Protein AF-A0A7R9SYA1-F1 (afdb_monomer_lite)

Sequence (200 aa):
DTIQTISTVLSQTEILQKDVFLVERLAAVQASANANDSESLAHMRAICVVRPTETNVRLLKKFYLARPQKYRSYSLVFSNAVRDAQLQDLADADQYSQVDLVLEAFMDYVAVDRDHFRVALAQDQAASLTNPLADVTLVTHAVDRCVEGVASLMLSLKKRPVIRYTRTSATASKVANGLHTLMYDEERQLFDFPSSRSAT

Foldseek 3Di:
DVVLQCVLPDDPVRCVVVVNDDDDDLVVLLVCLVPPPLPQQQVAEEEAEEAQDPVVLVSLLSNLQSNPRSYVAYAYEHLFDHDPVSVVSNVVSNPPPRYPYYYYQLRQWHDNDPPDIGHDDDPLLVVQQVDPPHDPVSVVVSLVSLLRNVLSVCLVVLHDDDFDFDPVRPSRVSSSVSNCCVCVPNPVVSNPRDPDPPPD

pLDDT: mean 89.32, std 11.48, range [35.03, 97.44]

Organism: NCBI:txid41880

Radius of gyration: 19.15 Å; chains: 1; bounding box: 46×34×59 Å

Structure (mmCIF, N/CA/C/O backbone):
data_AF-A0A7R9SYA1-F1
#
_entry.id   AF-A0A7R9SYA1-F1
#
loop_
_atom_site.group_PDB
_atom_site.id
_atom_site.type_symbol
_atom_site.label_atom_id
_atom_site.label_alt_id
_atom_site.label_comp_id
_atom_site.label_asym_id
_atom_site.label_entity_id
_atom_site.label_seq_id
_atom_site.pdbx_PDB_ins_code
_atom_site.Cartn_x
_atom_site.Cartn_y
_atom_site.Cartn_z
_atom_site.occupancy
_atom_site.B_iso_or_equiv
_atom_site.auth_seq_id
_atom_site.auth_comp_id
_atom_site.auth_asym_id
_atom_site.auth_atom_id
_atom_site.pdbx_PDB_model_num
ATOM 1 N N . ASP A 1 1 ? 3.665 7.450 4.254 1.00 81.88 1 ASP A N 1
ATOM 2 C CA . ASP A 1 1 ? 3.291 7.188 2.848 1.00 81.88 1 ASP A CA 1
ATOM 3 C C . ASP A 1 1 ? 1.804 7.405 2.587 1.00 81.88 1 ASP A C 1
ATOM 5 O O . ASP A 1 1 ? 1.463 8.344 1.880 1.00 81.88 1 ASP A O 1
ATOM 9 N N . THR A 1 2 ? 0.910 6.625 3.204 1.00 92.38 2 THR A N 1
ATOM 10 C CA . THR A 1 2 ? -0.546 6.682 2.943 1.00 92.38 2 THR A CA 1
ATOM 11 C C . THR A 1 2 ? -1.196 8.032 3.246 1.00 92.38 2 THR A C 1
ATOM 13 O O . THR A 1 2 ? -2.059 8.467 2.493 1.00 92.38 2 THR A O 1
ATOM 16 N N . ILE A 1 3 ? -0.727 8.756 4.269 1.00 93.00 3 ILE A N 1
ATOM 17 C CA . ILE A 1 3 ? -1.205 10.118 4.578 1.00 93.00 3 ILE A CA 1
ATOM 18 C C . ILE A 1 3 ? -1.085 11.031 3.363 1.00 93.00 3 ILE A C 1
ATOM 20 O O . ILE A 1 3 ? -2.023 11.742 3.039 1.00 93.00 3 ILE A O 1
ATOM 24 N N . GLN A 1 4 ? 0.050 10.983 2.664 1.00 91.75 4 GLN A N 1
ATOM 25 C CA . GLN A 1 4 ? 0.271 11.855 1.518 1.00 91.75 4 GLN A CA 1
ATOM 26 C C . GLN A 1 4 ? -0.670 11.519 0.358 1.00 91.75 4 GLN A C 1
ATOM 28 O O . GLN A 1 4 ? -1.070 12.420 -0.362 1.00 91.75 4 GLN A O 1
ATOM 33 N N . THR A 1 5 ? -1.028 10.244 0.203 1.00 93.12 5 THR A N 1
ATOM 34 C CA . THR A 1 5 ? -1.989 9.787 -0.811 1.00 93.12 5 THR A CA 1
ATOM 35 C C . THR A 1 5 ? -3.401 10.272 -0.492 1.00 93.12 5 THR A C 1
ATOM 37 O O . THR A 1 5 ? -4.089 10.803 -1.357 1.00 93.12 5 THR A O 1
ATOM 40 N N . ILE A 1 6 ? -3.828 10.131 0.765 1.00 93.31 6 ILE A N 1
ATOM 41 C CA . ILE A 1 6 ? -5.158 10.567 1.201 1.00 93.31 6 ILE A CA 1
ATOM 42 C C . ILE A 1 6 ? -5.269 12.093 1.117 1.00 93.31 6 ILE A C 1
ATOM 44 O O . ILE A 1 6 ? -6.244 12.601 0.577 1.00 93.31 6 ILE A O 1
ATOM 48 N N . SER A 1 7 ? -4.257 12.828 1.589 1.00 92.75 7 SER A N 1
ATOM 49 C CA . SER A 1 7 ? -4.278 14.296 1.628 1.00 92.75 7 SER A CA 1
ATOM 50 C C . SER A 1 7 ? -4.313 14.965 0.253 1.00 92.75 7 SER A C 1
ATOM 52 O O . SER A 1 7 ? -4.674 16.134 0.179 1.00 92.75 7 SER A O 1
ATOM 54 N N . THR A 1 8 ? -3.930 14.275 -0.825 1.00 93.06 8 THR A N 1
ATOM 55 C CA . THR A 1 8 ? -4.062 14.817 -2.188 1.00 93.06 8 THR A CA 1
ATOM 56 C C . THR A 1 8 ? -5.440 14.602 -2.799 1.00 93.06 8 THR A C 1
ATOM 58 O O . THR A 1 8 ? -5.780 15.286 -3.755 1.00 93.06 8 THR A O 1
ATOM 61 N N . VAL A 1 9 ? -6.220 13.654 -2.277 1.00 92.31 9 VAL A N 1
ATOM 62 C CA . VAL A 1 9 ? -7.522 13.272 -2.848 1.00 92.31 9 VAL A CA 1
ATOM 63 C C . VAL A 1 9 ? -8.685 13.778 -1.999 1.00 92.31 9 VAL A C 1
ATOM 65 O O . VAL A 1 9 ? -9.741 14.074 -2.544 1.00 92.31 9 VAL A O 1
ATOM 68 N N . LEU A 1 10 ? -8.501 13.882 -0.680 1.00 92.75 10 LEU A N 1
ATOM 69 C CA . LEU A 1 10 ? -9.542 14.275 0.265 1.00 92.75 10 LEU A CA 1
ATOM 70 C C . LEU A 1 10 ? -9.093 15.441 1.142 1.00 92.75 10 LEU A C 1
ATOM 72 O O . LEU A 1 10 ? -8.004 15.437 1.725 1.00 92.75 10 LEU A O 1
ATOM 76 N N . SER A 1 11 ? -9.986 16.413 1.292 1.00 94.31 11 SER A N 1
ATOM 77 C CA . SER A 1 11 ? -9.854 17.504 2.251 1.00 94.31 11 SER A CA 1
ATOM 78 C C . SER A 1 11 ? -10.254 17.069 3.665 1.00 94.31 11 SER A C 1
ATOM 80 O O . SER A 1 11 ? -11.028 16.132 3.868 1.00 94.31 11 SER A O 1
ATOM 82 N N . GLN A 1 12 ? -9.774 17.797 4.678 1.00 91.94 12 GLN A N 1
ATOM 83 C CA . GLN A 1 12 ? -10.194 17.560 6.066 1.00 91.94 12 GLN A CA 1
ATOM 84 C C . GLN A 1 12 ? -11.702 17.762 6.261 1.00 91.94 12 GLN A C 1
ATOM 86 O O . GLN A 1 12 ? -12.313 17.052 7.054 1.00 91.94 12 GLN A O 1
ATOM 91 N N . THR A 1 13 ? -12.316 18.688 5.521 1.00 94.62 13 THR A N 1
ATOM 92 C CA . THR A 1 13 ? -13.762 18.928 5.578 1.00 94.62 13 THR A CA 1
ATOM 93 C C . THR A 1 13 ? -14.551 17.729 5.057 1.00 94.62 13 THR A C 1
ATOM 95 O O . THR A 1 13 ? -15.513 17.322 5.702 1.00 94.62 13 THR A O 1
ATOM 98 N N . GLU A 1 14 ? -14.134 17.122 3.942 1.00 94.81 14 GLU A N 1
ATOM 99 C CA . GLU A 1 14 ? -14.776 15.912 3.405 1.00 94.81 14 GLU A CA 1
ATOM 100 C C . GLU A 1 14 ? -14.612 14.715 4.343 1.00 94.81 14 GLU A C 1
ATOM 102 O O . GLU A 1 14 ? -15.550 13.948 4.537 1.00 94.81 14 GLU A O 1
ATOM 107 N N . ILE A 1 15 ? -13.438 14.576 4.963 1.00 94.25 15 ILE A N 1
ATOM 108 C CA . ILE A 1 15 ? -13.167 13.537 5.965 1.00 94.25 15 ILE A CA 1
ATOM 109 C C . ILE A 1 15 ? -14.087 13.718 7.184 1.00 94.25 15 ILE A C 1
ATOM 111 O O . ILE A 1 15 ? -14.713 12.758 7.635 1.00 94.25 15 ILE A O 1
ATOM 115 N N . LEU A 1 16 ? -14.251 14.952 7.669 1.00 94.56 16 LEU A N 1
ATOM 116 C CA . LEU A 1 16 ? -15.130 15.258 8.798 1.00 94.56 16 LEU A CA 1
ATOM 117 C C . LEU A 1 16 ? -16.615 15.027 8.469 1.00 94.56 16 LEU A C 1
ATOM 119 O O . LEU A 1 16 ? -17.351 14.522 9.310 1.00 94.56 16 LEU A O 1
ATOM 123 N N . GLN A 1 17 ? -17.050 15.320 7.238 1.00 95.50 17 GLN A N 1
ATOM 124 C CA . GLN A 1 17 ? -18.405 15.003 6.753 1.00 95.50 17 GLN A CA 1
ATOM 125 C C . GLN A 1 17 ? -18.702 13.494 6.712 1.00 95.50 17 GLN A C 1
ATOM 127 O O . GLN A 1 17 ? -19.858 13.099 6.562 1.00 95.50 17 GLN A O 1
ATOM 132 N N . LYS A 1 18 ? -17.670 12.649 6.810 1.00 93.69 18 LYS A N 1
ATOM 133 C CA . LYS A 1 18 ? -17.768 11.187 6.907 1.00 93.69 18 LYS A CA 1
ATOM 134 C C . LYS A 1 18 ? -17.570 10.679 8.341 1.00 93.69 18 LYS A C 1
ATOM 136 O O . LYS A 1 18 ? -17.220 9.515 8.519 1.00 93.69 18 LYS A O 1
ATOM 141 N N . ASP A 1 19 ? -17.771 11.540 9.341 1.00 93.50 19 ASP A N 1
ATOM 142 C CA . ASP A 1 19 ? -17.652 11.230 10.773 1.00 93.50 19 ASP A CA 1
ATOM 143 C C . ASP A 1 19 ? -16.253 10.748 11.197 1.00 93.50 19 ASP A C 1
ATOM 145 O O . ASP A 1 19 ? -16.090 9.975 12.146 1.00 93.50 19 ASP A O 1
ATOM 149 N N . VAL A 1 20 ? -15.208 11.207 10.502 1.00 93.75 20 VAL A N 1
ATOM 150 C CA . VAL A 1 20 ? -13.817 10.969 10.899 1.00 93.75 20 VAL A CA 1
ATOM 151 C C . VAL A 1 20 ? -13.295 12.207 11.625 1.00 93.75 20 VAL A C 1
ATOM 153 O O . VAL A 1 20 ? -12.939 13.212 11.015 1.00 93.75 20 VAL A O 1
ATOM 156 N N . PHE A 1 21 ? -13.254 12.120 12.954 1.00 90.94 21 PHE A N 1
ATOM 157 C CA . PHE A 1 21 ? -12.911 13.245 13.833 1.00 90.94 21 PHE A CA 1
ATOM 158 C C . PHE A 1 21 ? -11.413 13.375 14.128 1.00 90.94 21 PHE A C 1
ATOM 160 O O . PHE A 1 21 ? -10.940 14.463 14.448 1.00 90.94 21 PHE A O 1
ATOM 167 N N . LEU A 1 22 ? -10.664 12.272 14.040 1.00 90.62 22 LEU A N 1
ATOM 168 C CA . LEU A 1 22 ? -9.263 12.204 14.443 1.00 90.62 22 LEU A CA 1
ATOM 169 C C . LEU A 1 22 ? -8.430 11.501 13.368 1.00 90.62 22 LEU A C 1
ATOM 171 O O . LEU A 1 22 ? -8.759 10.396 12.939 1.00 90.62 22 LEU A O 1
ATOM 175 N N . VAL A 1 23 ? -7.330 12.138 12.957 1.00 91.31 23 VAL A N 1
ATOM 176 C CA . VAL A 1 23 ? -6.363 11.587 11.999 1.00 91.31 23 VAL A CA 1
ATOM 177 C C . VAL A 1 23 ? -4.979 11.608 12.634 1.00 91.31 23 VAL A C 1
ATOM 179 O O . VAL A 1 23 ? -4.390 12.670 12.827 1.00 91.31 23 VAL A O 1
ATOM 182 N N . GLU A 1 24 ? -4.437 10.429 12.927 1.00 89.50 24 GLU A N 1
ATOM 183 C CA . GLU A 1 24 ? -3.124 10.280 13.556 1.00 89.50 24 GLU A CA 1
ATOM 184 C C . GLU A 1 24 ? -2.186 9.416 12.711 1.00 89.50 24 GLU A C 1
ATOM 186 O O . GLU A 1 24 ? -2.601 8.527 11.964 1.00 89.50 24 GLU A O 1
ATOM 191 N N . ARG A 1 25 ? -0.876 9.650 12.849 1.00 90.88 25 ARG A N 1
ATOM 192 C CA . ARG A 1 25 ? 0.134 8.764 12.257 1.00 90.88 25 ARG A CA 1
ATOM 193 C C . ARG A 1 25 ? 0.345 7.565 13.171 1.00 90.88 25 ARG A C 1
ATOM 195 O O . ARG A 1 25 ? 0.650 7.765 14.341 1.00 90.88 25 ARG A O 1
ATOM 202 N N . LEU A 1 26 ? 0.344 6.349 12.626 1.00 87.81 26 LEU A N 1
ATOM 203 C CA . LEU A 1 26 ? 0.597 5.124 13.402 1.00 87.81 26 LEU A CA 1
ATOM 204 C C . LEU A 1 26 ? 1.869 5.212 14.274 1.00 87.81 26 LEU A C 1
ATOM 206 O O . LEU A 1 26 ? 1.845 4.869 15.451 1.00 87.81 26 LEU A O 1
ATOM 210 N N . ALA A 1 27 ? 2.961 5.753 13.725 1.00 85.56 27 ALA A N 1
ATOM 211 C CA . ALA A 1 27 ? 4.210 5.946 14.466 1.00 85.56 27 ALA A CA 1
ATOM 212 C C . ALA A 1 27 ? 4.083 6.947 15.634 1.00 85.56 27 ALA A C 1
ATOM 214 O O . ALA A 1 27 ? 4.687 6.741 16.684 1.00 85.56 27 ALA A O 1
ATOM 215 N N . ALA A 1 28 ? 3.288 8.012 15.473 1.00 81.94 28 ALA A N 1
ATOM 216 C CA . ALA A 1 28 ? 3.050 8.998 16.529 1.00 81.94 28 ALA A CA 1
ATOM 217 C C . ALA A 1 28 ? 2.194 8.403 17.655 1.00 81.94 28 ALA A C 1
ATOM 219 O O . ALA A 1 28 ? 2.517 8.574 18.828 1.00 81.94 28 ALA A O 1
ATOM 220 N N . VAL A 1 29 ? 1.174 7.616 17.297 1.00 76.44 29 VAL A N 1
ATOM 221 C CA . VAL A 1 29 ? 0.337 6.889 18.263 1.00 76.44 29 VAL A CA 1
ATOM 222 C C . VAL A 1 29 ? 1.177 5.917 19.096 1.00 76.44 29 VAL A C 1
ATOM 224 O O . VAL A 1 29 ? 0.975 5.792 20.306 1.00 76.44 29 VAL A O 1
ATOM 227 N N . GLN A 1 30 ? 2.158 5.256 18.477 1.00 73.06 30 GLN A N 1
ATOM 228 C CA . GLN A 1 30 ? 3.079 4.385 19.202 1.00 73.06 30 GLN A CA 1
ATOM 229 C C . GLN A 1 30 ? 4.041 5.171 20.108 1.00 73.06 30 GLN A C 1
ATOM 231 O O . GLN A 1 30 ? 4.273 4.750 21.235 1.00 73.06 30 GLN A O 1
ATOM 236 N N . ALA A 1 31 ? 4.579 6.310 19.664 1.00 71.06 31 ALA A N 1
ATOM 237 C CA . ALA A 1 31 ? 5.470 7.137 20.487 1.00 71.06 31 ALA A CA 1
ATOM 238 C C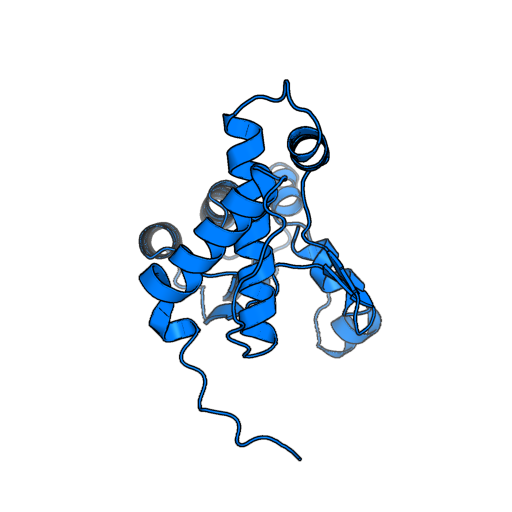 . ALA A 1 31 ? 4.754 7.737 21.713 1.00 71.06 31 ALA A C 1
ATOM 240 O O . ALA A 1 31 ? 5.315 7.773 22.807 1.00 71.06 31 ALA A O 1
ATOM 241 N N . SER A 1 32 ? 3.487 8.128 21.545 1.00 64.12 32 SER A N 1
ATOM 242 C CA . SER A 1 32 ? 2.601 8.582 22.624 1.00 64.12 32 SER A CA 1
ATOM 243 C C . SER A 1 32 ? 2.313 7.484 23.660 1.00 64.12 32 SER A C 1
ATOM 245 O O . SER A 1 32 ? 1.890 7.799 24.762 1.00 64.12 32 SER A O 1
ATOM 247 N N . ALA A 1 33 ? 2.588 6.200 23.379 1.00 56.38 33 ALA A N 1
ATOM 248 C CA . ALA A 1 33 ? 2.336 5.117 24.339 1.00 56.38 33 ALA A CA 1
ATOM 249 C C . ALA A 1 33 ? 3.172 5.225 25.631 1.00 56.38 33 ALA A C 1
ATOM 251 O O . ALA A 1 33 ? 2.831 4.591 26.623 1.00 56.38 33 ALA A O 1
ATOM 252 N N . ASN A 1 34 ? 4.234 6.040 25.630 1.00 53.66 34 ASN A N 1
ATOM 253 C CA . ASN A 1 34 ? 5.058 6.313 26.811 1.00 53.66 34 ASN A CA 1
ATOM 254 C C . ASN A 1 34 ? 4.614 7.564 27.595 1.00 53.66 34 ASN A C 1
ATOM 256 O O . ASN A 1 34 ? 5.167 7.838 28.657 1.00 53.66 34 ASN A O 1
ATOM 260 N N . ALA A 1 35 ? 3.666 8.344 27.069 1.00 47.94 35 ALA A N 1
ATOM 261 C CA . ALA A 1 35 ? 3.141 9.551 27.696 1.00 47.94 35 ALA A CA 1
ATOM 262 C C . ALA A 1 35 ? 1.680 9.321 28.112 1.00 47.94 35 ALA A C 1
ATOM 264 O O . ALA A 1 35 ? 0.963 8.566 27.466 1.00 47.94 35 ALA A O 1
ATOM 265 N N . ASN A 1 36 ? 1.240 9.977 29.185 1.00 48.06 36 ASN A N 1
ATOM 266 C CA . ASN A 1 36 ? -0.059 9.819 29.858 1.00 48.06 36 ASN A CA 1
ATOM 267 C C . ASN A 1 36 ? -1.333 10.100 29.006 1.00 48.06 36 ASN A C 1
ATOM 269 O O . ASN A 1 36 ? -2.408 10.263 29.575 1.00 48.06 36 ASN A O 1
ATOM 273 N N . ASP A 1 37 ? -1.262 10.101 27.671 1.00 53.03 37 ASP A N 1
ATOM 274 C CA . ASP A 1 37 ? -2.382 10.227 26.715 1.00 53.03 37 ASP A CA 1
ATOM 275 C C . ASP A 1 37 ? -3.142 8.895 26.538 1.00 53.03 37 ASP A C 1
ATOM 277 O O . ASP A 1 37 ? -3.388 8.387 25.435 1.00 53.03 37 ASP A O 1
ATOM 281 N N . SER A 1 38 ? -3.495 8.282 27.664 1.00 59.19 38 SER A N 1
ATOM 282 C CA . SER A 1 38 ? -4.321 7.077 27.737 1.00 59.19 38 SER A CA 1
ATOM 283 C C . SER A 1 38 ? -5.810 7.436 27.809 1.00 59.19 38 SER A C 1
ATOM 285 O O . SER A 1 38 ? -6.559 6.856 28.598 1.00 59.19 38 SER A O 1
ATOM 287 N N . GLU A 1 39 ? -6.276 8.384 26.997 1.00 67.94 39 GLU A N 1
ATOM 288 C CA . GLU A 1 39 ? -7.717 8.516 26.805 1.00 67.94 39 GLU A CA 1
ATOM 289 C C . GLU A 1 39 ? -8.203 7.315 25.989 1.00 67.94 39 GLU A C 1
ATOM 291 O O . GLU A 1 39 ? -7.837 7.113 24.827 1.00 67.94 39 GLU A O 1
ATOM 296 N N . SER A 1 40 ? -8.979 6.453 26.647 1.00 76.12 40 SER A N 1
ATOM 297 C CA . SER A 1 40 ? -9.648 5.338 25.990 1.00 76.12 40 SER A CA 1
ATOM 298 C C . SER A 1 40 ? -10.730 5.886 25.066 1.00 76.12 40 SER A C 1
ATOM 300 O O . SER A 1 40 ? -11.659 6.568 25.501 1.00 76.12 40 SER A O 1
ATOM 302 N N . LEU A 1 41 ? -10.628 5.554 23.782 1.00 86.06 41 LEU A N 1
ATOM 303 C CA . LEU A 1 41 ? -11.582 5.926 22.743 1.00 86.06 41 LEU A CA 1
ATOM 304 C C . LEU A 1 41 ? -12.457 4.716 22.385 1.00 86.06 41 LEU A C 1
ATOM 306 O O . LEU A 1 41 ? -12.802 4.501 21.225 1.00 86.06 41 LEU A O 1
ATOM 310 N N . ALA A 1 42 ? -12.841 3.918 23.388 1.00 86.81 42 ALA A N 1
ATOM 311 C CA . ALA A 1 42 ? -13.580 2.661 23.222 1.00 86.81 42 ALA A CA 1
ATOM 312 C C . ALA A 1 42 ? -14.984 2.811 22.601 1.00 86.81 42 ALA A C 1
ATOM 314 O O . ALA A 1 42 ? -15.615 1.816 22.258 1.00 86.81 42 ALA A O 1
ATOM 315 N N . HIS A 1 43 ? -15.492 4.035 22.445 1.00 87.88 43 HIS A N 1
ATOM 316 C CA . HIS A 1 43 ? -16.733 4.327 21.722 1.00 87.88 43 HIS A CA 1
ATOM 317 C C . HIS A 1 43 ? -16.499 4.610 20.225 1.00 87.88 43 HIS A C 1
ATOM 319 O O . HIS A 1 43 ? -17.447 4.599 19.442 1.00 87.88 43 HIS A O 1
ATOM 325 N N . MET A 1 44 ? -15.248 4.845 19.817 1.00 91.56 44 MET A N 1
ATOM 326 C CA . MET A 1 44 ? -14.856 5.130 18.438 1.00 91.56 44 MET A CA 1
ATOM 327 C C . MET A 1 44 ? -14.413 3.860 17.706 1.00 91.56 44 MET A C 1
ATOM 329 O O . MET A 1 44 ? -13.911 2.909 18.308 1.00 91.56 44 MET A O 1
ATOM 333 N N . ARG A 1 45 ? -14.554 3.874 16.378 1.00 92.81 45 ARG A N 1
ATOM 334 C CA . ARG A 1 45 ? -13.956 2.883 15.473 1.00 92.81 45 ARG A CA 1
ATOM 335 C C . ARG A 1 45 ? -12.727 3.484 14.807 1.00 92.81 45 ARG A C 1
ATOM 337 O O . ARG A 1 45 ? -12.740 4.664 14.463 1.00 92.81 45 ARG A O 1
ATOM 344 N N . ALA A 1 46 ? -11.695 2.676 14.602 1.00 92.88 46 ALA A N 1
ATOM 345 C CA . ALA A 1 46 ? -10.473 3.102 13.933 1.00 92.88 46 ALA A CA 1
ATOM 346 C C . ALA A 1 46 ? -10.379 2.500 12.527 1.00 92.88 46 ALA A C 1
ATOM 348 O O . ALA A 1 46 ? -10.615 1.311 12.330 1.00 92.88 46 ALA A O 1
ATOM 349 N N . ILE A 1 47 ? -9.990 3.322 11.552 1.00 94.69 47 ILE A N 1
ATOM 350 C CA . ILE A 1 47 ? -9.667 2.876 10.193 1.00 94.69 47 ILE A CA 1
ATOM 351 C C . ILE A 1 47 ? -8.160 3.038 10.011 1.00 94.69 47 ILE A C 1
ATOM 353 O O . ILE A 1 47 ? -7.634 4.152 10.025 1.00 94.69 47 ILE A O 1
ATOM 357 N N . CYS A 1 48 ? -7.451 1.927 9.849 1.00 94.75 48 CYS A N 1
ATOM 358 C CA . CYS A 1 48 ? -6.005 1.912 9.692 1.00 94.75 48 CYS A CA 1
ATOM 359 C C . CYS A 1 48 ? -5.650 1.783 8.215 1.00 94.75 48 CYS A C 1
ATOM 361 O O . CYS A 1 48 ? -5.667 0.686 7.663 1.00 94.75 48 CYS A O 1
ATOM 363 N N . VAL A 1 49 ? -5.294 2.906 7.587 1.00 95.88 49 VAL A N 1
ATOM 364 C CA . VAL A 1 49 ? -4.846 2.925 6.191 1.00 95.88 49 VAL A CA 1
ATOM 365 C C . VAL A 1 49 ? -3.322 2.869 6.116 1.00 95.88 49 VAL A C 1
ATOM 367 O O . VAL A 1 49 ? -2.637 3.857 6.410 1.00 95.88 49 VAL A O 1
ATOM 370 N N . VAL A 1 50 ? -2.768 1.729 5.701 1.00 95.31 50 VAL A N 1
ATOM 371 C CA . VAL A 1 50 ? -1.316 1.484 5.716 1.00 95.31 50 VAL A CA 1
ATOM 372 C C . VAL A 1 50 ? -0.813 0.824 4.433 1.00 95.31 50 VAL A C 1
ATOM 374 O O . VAL A 1 50 ? -1.532 0.087 3.770 1.00 95.31 50 VAL A O 1
ATOM 377 N N . ARG A 1 51 ? 0.460 1.051 4.090 1.00 95.62 51 ARG A N 1
ATOM 378 C CA . ARG A 1 51 ? 1.149 0.207 3.099 1.00 95.62 51 ARG A CA 1
ATOM 379 C C . ARG A 1 51 ? 1.559 -1.111 3.767 1.00 95.62 51 ARG A C 1
ATOM 381 O O . ARG A 1 51 ? 2.054 -1.023 4.896 1.00 95.62 51 ARG A O 1
ATOM 388 N N . PRO A 1 52 ? 1.462 -2.281 3.112 1.00 94.88 52 PRO A N 1
ATOM 389 C CA . PRO A 1 52 ? 1.812 -3.584 3.697 1.00 94.88 52 PRO A CA 1
ATOM 390 C C . PRO A 1 52 ? 3.330 -3.844 3.804 1.00 94.88 52 PRO A C 1
ATOM 392 O O . PRO A 1 52 ? 3.818 -4.953 3.597 1.00 94.88 52 PRO A O 1
ATOM 395 N N . THR A 1 53 ? 4.112 -2.825 4.168 1.00 93.81 53 THR A N 1
ATOM 396 C CA . THR A 1 53 ? 5.549 -2.982 4.413 1.00 93.81 53 THR A CA 1
ATOM 397 C C . THR A 1 53 ? 5.792 -3.715 5.728 1.00 93.81 53 THR A C 1
ATOM 399 O O . THR A 1 53 ? 5.016 -3.596 6.679 1.00 93.81 53 THR A O 1
ATOM 402 N N . GLU A 1 54 ? 6.909 -4.433 5.826 1.00 92.56 54 GLU A N 1
ATOM 403 C CA . GLU A 1 54 ? 7.268 -5.161 7.049 1.00 92.56 54 GLU A CA 1
ATOM 404 C C . GLU A 1 54 ? 7.351 -4.232 8.272 1.00 92.56 54 GLU A C 1
ATOM 406 O O . GLU A 1 54 ? 6.907 -4.580 9.365 1.00 92.56 54 GLU A O 1
ATOM 411 N N . THR A 1 55 ? 7.843 -3.005 8.075 1.00 92.81 55 THR A N 1
ATOM 412 C CA . THR A 1 55 ? 7.872 -1.974 9.116 1.00 92.81 55 THR A CA 1
ATOM 413 C C . THR A 1 55 ? 6.467 -1.616 9.590 1.00 92.81 55 THR A C 1
ATOM 415 O O . THR A 1 55 ? 6.229 -1.629 10.794 1.00 92.81 55 THR A O 1
ATOM 418 N N . ASN A 1 56 ? 5.525 -1.341 8.683 1.00 93.69 56 ASN A N 1
ATOM 419 C CA . ASN A 1 56 ? 4.163 -0.962 9.066 1.00 93.69 56 ASN A CA 1
ATOM 420 C C . ASN A 1 56 ? 3.417 -2.109 9.753 1.00 93.69 56 ASN A C 1
ATOM 422 O O . ASN A 1 56 ? 2.743 -1.871 10.751 1.00 93.69 56 ASN A O 1
ATOM 426 N N . VAL A 1 57 ? 3.587 -3.345 9.275 1.00 93.38 57 VAL A N 1
ATOM 427 C CA . VAL A 1 57 ? 3.004 -4.538 9.910 1.00 93.38 57 VAL A CA 1
ATOM 428 C C . VAL A 1 57 ? 3.566 -4.726 11.322 1.00 93.38 57 VAL A C 1
ATOM 430 O O . VAL A 1 57 ? 2.800 -4.911 12.267 1.00 93.38 57 VAL A O 1
ATOM 433 N N . ARG A 1 58 ? 4.884 -4.566 11.516 1.00 92.81 58 ARG A N 1
ATOM 434 C CA . ARG A 1 58 ? 5.493 -4.584 12.858 1.00 92.81 58 ARG A CA 1
ATOM 435 C C . ARG A 1 58 ? 4.958 -3.480 13.768 1.00 92.81 58 ARG A C 1
ATOM 437 O O . ARG A 1 58 ? 4.758 -3.732 14.954 1.00 92.81 58 ARG A O 1
ATOM 444 N N . LEU A 1 59 ? 4.756 -2.266 13.251 1.00 91.81 59 LEU A N 1
ATOM 445 C CA . LEU A 1 59 ? 4.192 -1.157 14.028 1.00 91.81 59 LEU A CA 1
ATOM 446 C C . LEU A 1 59 ? 2.735 -1.441 14.423 1.00 91.81 59 LEU A C 1
ATOM 448 O O . LEU A 1 59 ? 2.383 -1.229 15.578 1.00 91.81 59 LEU A O 1
ATOM 452 N N . LEU A 1 60 ? 1.915 -1.979 13.512 1.00 91.12 60 LEU A N 1
ATOM 453 C CA . LEU A 1 60 ? 0.539 -2.391 13.814 1.00 91.12 60 LEU A CA 1
ATOM 454 C C . LEU A 1 60 ? 0.498 -3.486 14.884 1.00 91.12 60 LEU A C 1
ATOM 456 O O . LEU A 1 60 ? -0.216 -3.347 15.873 1.00 91.12 60 LEU A O 1
ATOM 460 N N . LYS A 1 61 ? 1.331 -4.523 14.747 1.00 90.75 61 LYS A N 1
ATOM 461 C CA . LYS A 1 61 ? 1.460 -5.595 15.744 1.00 90.75 61 LYS A CA 1
ATOM 462 C C . LYS A 1 61 ? 1.836 -5.045 17.120 1.00 90.75 61 LYS A C 1
ATOM 464 O O . LYS A 1 61 ? 1.189 -5.357 18.114 1.00 90.75 61 LYS A O 1
ATOM 469 N N . LYS A 1 62 ? 2.848 -4.173 17.187 1.00 88.81 62 LYS A N 1
ATOM 470 C CA . LYS A 1 62 ? 3.240 -3.504 18.440 1.00 88.81 62 LYS A CA 1
ATOM 471 C C . LYS A 1 62 ? 2.116 -2.649 19.013 1.00 88.81 62 LYS A C 1
ATOM 473 O O . LYS A 1 62 ? 1.939 -2.630 20.225 1.00 88.81 62 LYS A O 1
ATOM 478 N N . PHE A 1 63 ? 1.376 -1.949 18.160 1.00 85.25 63 PHE A N 1
ATOM 479 C CA . PHE A 1 63 ? 0.253 -1.121 18.573 1.00 85.25 63 PHE A CA 1
ATOM 480 C C . PHE A 1 63 ? -0.862 -1.958 19.221 1.00 85.25 63 PHE A C 1
ATOM 482 O O . PHE A 1 63 ? -1.284 -1.614 20.324 1.00 85.25 63 PHE A O 1
ATOM 489 N N . TYR A 1 64 ? -1.264 -3.079 18.609 1.00 83.06 64 TYR A N 1
ATOM 490 C CA . TYR A 1 64 ? -2.270 -3.982 19.182 1.00 83.06 64 TYR A CA 1
ATOM 491 C C . TYR A 1 64 ? -1.849 -4.559 20.535 1.00 83.06 64 TYR A C 1
ATOM 493 O O . TYR A 1 64 ? -2.644 -4.576 21.472 1.00 83.06 64 TYR A O 1
ATOM 501 N N . LEU A 1 65 ? -0.581 -4.960 20.662 1.00 83.06 65 LEU A N 1
ATOM 502 C CA . LEU A 1 65 ? -0.046 -5.519 21.906 1.00 83.06 65 LEU A CA 1
ATOM 503 C C . LEU A 1 65 ? 0.087 -4.473 23.024 1.00 83.06 65 LEU A C 1
ATOM 505 O O . LEU A 1 65 ? -0.141 -4.785 24.188 1.00 83.06 65 LEU A O 1
ATOM 509 N N . ALA A 1 66 ? 0.482 -3.241 22.689 1.00 80.31 66 ALA A N 1
ATOM 510 C CA . ALA A 1 66 ? 0.743 -2.194 23.677 1.00 80.31 66 ALA A CA 1
ATOM 511 C C . ALA A 1 66 ? -0.524 -1.473 24.157 1.00 80.31 66 ALA A C 1
ATOM 513 O O . ALA A 1 66 ? -0.539 -0.949 25.268 1.00 80.31 66 ALA A O 1
ATOM 514 N N . ARG A 1 67 ? -1.568 -1.397 23.322 1.00 75.75 67 ARG A N 1
ATOM 515 C CA . ARG A 1 67 ? -2.813 -0.683 23.636 1.00 75.75 67 ARG A CA 1
ATOM 516 C C . ARG A 1 67 ? -4.038 -1.573 23.401 1.00 75.75 67 ARG A C 1
ATOM 518 O O . ARG A 1 67 ? -4.797 -1.321 22.457 1.00 75.75 67 ARG A O 1
ATOM 525 N N . PRO A 1 68 ? -4.260 -2.588 24.254 1.00 73.19 68 PRO A N 1
ATOM 526 C CA . PRO A 1 68 ? -5.458 -3.406 24.153 1.00 73.19 68 PRO A CA 1
ATOM 527 C C . PRO A 1 68 ? -6.697 -2.510 24.275 1.00 73.19 68 PRO A C 1
ATOM 529 O O . PRO A 1 68 ? -6.769 -1.656 25.158 1.00 73.19 68 PRO A O 1
ATOM 532 N N . GLN A 1 69 ? -7.657 -2.678 23.364 1.00 78.69 69 GLN A N 1
ATOM 533 C CA . GLN A 1 69 ? -8.966 -2.017 23.418 1.00 78.69 69 GLN A CA 1
ATOM 534 C C . GLN A 1 69 ? -8.953 -0.473 23.439 1.00 78.69 69 GLN A C 1
ATOM 536 O O . GLN A 1 69 ? -9.896 0.139 23.940 1.00 78.69 69 GLN A O 1
ATOM 541 N N . LYS A 1 70 ? -7.938 0.192 22.852 1.00 85.69 70 LYS A N 1
ATOM 542 C CA . LYS A 1 70 ? -7.963 1.668 22.692 1.00 85.69 70 LYS A CA 1
ATOM 543 C C . LYS A 1 70 ? -9.211 2.144 21.939 1.00 85.69 70 LYS A C 1
ATOM 545 O O . LYS A 1 70 ? -9.791 3.163 22.303 1.00 85.69 70 LYS A O 1
ATOM 550 N N . TYR A 1 71 ? -9.590 1.418 20.891 1.00 90.25 71 TYR A N 1
ATOM 551 C CA . TYR A 1 71 ? -10.786 1.659 20.088 1.00 90.25 71 TYR A CA 1
ATOM 552 C C . TYR A 1 71 ? -11.730 0.463 20.195 1.00 90.25 71 TYR A C 1
ATOM 554 O O . TYR A 1 71 ? -11.302 -0.638 20.551 1.00 90.25 71 TYR A O 1
ATOM 562 N N . ARG A 1 72 ? -13.009 0.674 19.863 1.00 91.38 72 ARG A N 1
ATOM 563 C CA . ARG A 1 72 ? -14.029 -0.383 19.870 1.00 91.38 72 ARG A CA 1
ATOM 564 C C . ARG A 1 72 ? -13.679 -1.506 18.901 1.00 91.38 72 ARG A C 1
ATOM 566 O O . ARG A 1 72 ? -13.711 -2.675 19.272 1.00 91.38 72 ARG A O 1
ATOM 573 N N . SER A 1 73 ? -13.385 -1.116 17.665 1.00 92.81 73 SER A N 1
ATOM 574 C CA . SER A 1 73 ? -13.055 -2.012 16.567 1.00 92.81 73 SER A CA 1
ATOM 575 C C . SER A 1 73 ? -12.171 -1.327 15.527 1.00 92.81 73 SER A C 1
ATOM 577 O O . SER A 1 73 ? -12.058 -0.093 15.495 1.00 92.81 73 SER A O 1
ATOM 579 N N . TYR A 1 74 ? -11.531 -2.144 14.695 1.00 93.94 74 TYR A N 1
ATOM 580 C CA . TYR A 1 74 ? -10.560 -1.740 13.690 1.00 93.94 74 TYR A CA 1
ATOM 581 C C . TYR A 1 74 ? -10.974 -2.221 12.302 1.00 93.94 74 TYR A C 1
ATOM 583 O O . TYR A 1 74 ? -11.343 -3.376 12.106 1.00 93.94 74 TYR A O 1
ATOM 591 N N . SER A 1 75 ? -10.848 -1.346 11.312 1.00 96.31 75 SER A N 1
ATOM 592 C CA . SER A 1 75 ? -10.873 -1.712 9.897 1.00 96.31 75 SER A CA 1
ATOM 593 C C . SER A 1 75 ? -9.482 -1.501 9.313 1.00 96.31 75 SER A C 1
ATOM 595 O O . SER A 1 75 ? -8.977 -0.377 9.293 1.00 96.31 75 SER A O 1
ATOM 597 N N . LEU A 1 76 ? -8.852 -2.576 8.854 1.00 96.06 76 LEU A N 1
ATOM 598 C CA . LEU A 1 76 ? -7.546 -2.552 8.213 1.00 96.06 76 LEU A CA 1
ATOM 599 C C . LEU A 1 76 ? -7.718 -2.347 6.710 1.00 96.06 76 LEU A C 1
ATOM 601 O O . LEU A 1 76 ? -8.363 -3.147 6.037 1.00 96.06 76 LEU A O 1
ATOM 605 N N . VAL A 1 77 ? -7.132 -1.276 6.184 1.00 97.06 77 VAL A N 1
ATOM 606 C CA . VAL A 1 77 ? -7.127 -0.973 4.752 1.00 97.06 77 VAL A CA 1
ATOM 607 C C . VAL A 1 77 ? -5.682 -0.912 4.276 1.00 97.06 77 VAL A C 1
ATOM 609 O O . VAL A 1 77 ? -4.942 0.027 4.583 1.00 97.06 77 VAL A O 1
ATOM 612 N N . PHE A 1 78 ? -5.271 -1.921 3.522 1.00 97.44 78 PHE A N 1
ATOM 613 C CA . PHE A 1 78 ? -3.946 -1.992 2.931 1.00 97.44 78 PHE A CA 1
ATOM 614 C C . PHE A 1 78 ? -3.943 -1.328 1.560 1.00 97.44 78 PHE A C 1
ATOM 616 O O . PHE A 1 78 ? -4.824 -1.572 0.745 1.00 97.44 78 PHE A O 1
ATOM 623 N N . SER A 1 79 ? -2.956 -0.475 1.288 1.00 96.12 79 SER A N 1
ATOM 624 C CA . SER A 1 79 ? -2.891 0.264 0.018 1.00 96.12 79 SER A CA 1
ATOM 625 C C . SER A 1 79 ? -2.451 -0.589 -1.187 1.00 96.12 79 SER A C 1
ATOM 627 O O . SER A 1 79 ? -2.397 -0.088 -2.311 1.00 96.12 79 SER A O 1
ATOM 629 N N . ASN A 1 80 ? -2.024 -1.829 -0.939 1.00 95.06 80 ASN A N 1
ATOM 630 C CA . ASN A 1 80 ? -1.530 -2.790 -1.922 1.00 95.06 80 ASN A CA 1
ATOM 631 C C . ASN A 1 80 ? -1.759 -4.224 -1.404 1.00 95.06 80 ASN A C 1
ATOM 633 O O . ASN A 1 80 ? -2.181 -4.374 -0.255 1.00 95.06 80 ASN A O 1
ATOM 637 N N . ALA A 1 81 ? -1.459 -5.231 -2.227 1.00 93.50 81 ALA A N 1
ATOM 638 C CA . ALA A 1 81 ? -1.607 -6.645 -1.879 1.00 93.50 81 ALA A CA 1
ATOM 639 C C . ALA A 1 81 ? -0.800 -7.017 -0.622 1.00 93.50 81 ALA A C 1
ATOM 641 O O . ALA A 1 81 ? 0.331 -6.554 -0.427 1.00 93.50 81 ALA A O 1
ATOM 642 N N . VAL A 1 82 ? -1.389 -7.842 0.242 1.00 94.75 82 VAL A N 1
ATOM 643 C CA . VAL A 1 82 ? -0.803 -8.283 1.511 1.00 94.75 82 VAL A CA 1
ATOM 644 C C . VAL A 1 82 ? -0.478 -9.763 1.439 1.00 94.75 82 VAL A C 1
ATOM 646 O O . VAL A 1 82 ? -1.279 -10.571 0.993 1.00 94.75 82 VAL A O 1
ATOM 649 N N . ARG A 1 83 ? 0.696 -10.145 1.941 1.00 93.81 83 ARG A N 1
ATOM 650 C CA . ARG A 1 83 ? 1.084 -11.557 1.996 1.00 93.81 83 ARG A CA 1
ATOM 651 C C . ARG A 1 83 ? 0.342 -12.277 3.118 1.00 93.81 83 ARG A C 1
ATOM 653 O O . ARG A 1 83 ? 0.272 -11.756 4.232 1.00 93.81 83 ARG A O 1
ATOM 660 N N . ASP A 1 84 ? -0.046 -13.525 2.877 1.00 94.81 84 ASP A N 1
ATOM 661 C CA . ASP A 1 84 ? -0.705 -14.388 3.870 1.00 94.81 84 ASP A CA 1
ATOM 662 C C . ASP A 1 84 ? 0.064 -14.471 5.194 1.00 94.81 84 ASP A C 1
ATOM 664 O O . ASP A 1 84 ? -0.525 -14.385 6.268 1.00 94.81 84 ASP A O 1
ATOM 668 N N . ALA A 1 85 ? 1.398 -14.544 5.137 1.00 94.94 85 ALA A N 1
ATOM 669 C CA . ALA A 1 85 ? 2.239 -14.555 6.333 1.00 94.94 85 ALA A CA 1
ATOM 670 C C . ALA A 1 85 ? 2.069 -13.286 7.192 1.00 94.94 85 ALA A C 1
ATOM 672 O O . ALA A 1 85 ? 2.046 -13.367 8.416 1.00 94.94 85 ALA A O 1
ATOM 673 N N . GLN A 1 86 ? 1.910 -12.116 6.562 1.00 94.88 86 GLN A N 1
ATOM 674 C CA . GLN A 1 86 ? 1.681 -10.855 7.275 1.00 94.88 86 GLN A CA 1
ATOM 675 C C . GLN A 1 86 ? 0.269 -10.789 7.864 1.00 94.88 86 GLN A C 1
ATOM 677 O O . GLN A 1 86 ? 0.093 -10.225 8.943 1.00 94.88 86 GLN A O 1
ATOM 682 N N . LEU A 1 87 ? -0.726 -11.358 7.176 1.00 95.06 87 LEU A N 1
ATOM 683 C CA . LEU A 1 87 ? -2.087 -11.473 7.700 1.00 95.06 87 LEU A CA 1
ATOM 684 C C . LEU A 1 87 ? -2.131 -12.405 8.912 1.00 95.06 87 LEU A C 1
ATOM 686 O O . LEU A 1 87 ? -2.715 -12.034 9.927 1.00 95.06 87 LEU A O 1
ATOM 690 N N . GLN A 1 88 ? -1.448 -13.550 8.848 1.00 94.81 88 GLN A N 1
ATOM 691 C CA . GLN A 1 88 ? -1.321 -14.470 9.978 1.00 94.81 88 GLN A CA 1
ATOM 692 C C . GLN A 1 88 ? -0.645 -13.789 11.175 1.00 94.81 88 GLN A C 1
ATOM 694 O O . GLN A 1 88 ? -1.151 -13.844 12.291 1.00 94.81 88 GLN A O 1
ATOM 699 N N . ASP A 1 89 ? 0.449 -13.062 10.931 1.00 92.62 89 ASP A N 1
ATOM 700 C CA . ASP A 1 89 ? 1.172 -12.320 11.967 1.00 92.62 89 ASP A CA 1
ATOM 701 C C . ASP A 1 89 ? 0.313 -11.281 12.702 1.00 92.62 89 ASP A C 1
ATOM 703 O O . ASP A 1 89 ? 0.558 -11.006 13.885 1.00 92.62 89 ASP A O 1
ATOM 707 N N . LEU A 1 90 ? -0.631 -10.659 11.987 1.00 92.88 90 LEU A N 1
ATOM 708 C CA . LEU A 1 90 ? -1.585 -9.695 12.533 1.00 92.88 90 LEU A CA 1
ATOM 709 C C . LEU A 1 90 ? -2.752 -10.392 13.234 1.00 92.88 90 LEU A C 1
ATOM 711 O O . LEU A 1 90 ? -3.163 -9.927 14.294 1.00 92.88 90 LEU A O 1
ATOM 715 N N . ALA A 1 91 ? -3.239 -11.508 12.689 1.00 93.00 91 ALA A N 1
ATOM 716 C CA . ALA A 1 91 ? -4.282 -12.321 13.305 1.00 93.00 91 ALA A CA 1
ATOM 717 C C . ALA A 1 91 ? -3.834 -12.857 14.674 1.00 93.00 91 ALA A C 1
ATOM 719 O O . ALA A 1 91 ? -4.563 -12.724 15.652 1.00 93.00 91 ALA A O 1
ATOM 720 N N . ASP A 1 92 ? -2.596 -13.349 14.777 1.00 92.62 92 ASP A N 1
ATOM 721 C CA . ASP A 1 92 ? -2.015 -13.819 16.041 1.00 92.62 92 ASP A CA 1
ATOM 722 C C . ASP A 1 92 ? -1.871 -12.688 17.082 1.00 92.62 92 ASP A C 1
ATOM 724 O O . ASP A 1 92 ? -1.826 -12.932 18.290 1.00 92.62 92 ASP A O 1
ATOM 728 N N . ALA A 1 93 ? -1.769 -11.435 16.626 1.00 91.12 93 ALA A N 1
ATOM 729 C CA . ALA A 1 93 ? -1.664 -10.266 17.493 1.00 91.12 93 ALA A CA 1
ATOM 730 C C . ALA A 1 93 ? -3.029 -9.734 17.971 1.00 91.12 93 ALA A C 1
ATOM 732 O O . ALA A 1 93 ? -3.078 -9.062 19.004 1.00 91.12 93 ALA A O 1
ATOM 733 N N . ASP A 1 94 ? -4.125 -10.027 17.261 1.00 91.25 94 ASP A N 1
ATOM 734 C CA . ASP A 1 94 ? -5.484 -9.588 17.607 1.00 91.25 94 ASP A CA 1
ATOM 735 C C . ASP A 1 94 ? -6.146 -10.518 18.639 1.00 91.25 94 ASP A C 1
ATOM 737 O O . ASP A 1 94 ? -7.105 -11.242 18.369 1.00 91.25 94 ASP A O 1
ATOM 741 N N . GLN A 1 95 ? -5.638 -10.476 19.871 1.00 88.75 95 GLN A N 1
ATOM 742 C CA . GLN A 1 95 ? -6.118 -11.321 20.975 1.00 88.75 95 GLN A CA 1
ATOM 743 C C . GLN A 1 95 ? -7.575 -11.050 21.384 1.00 88.75 95 GLN A C 1
ATOM 745 O O . GLN A 1 95 ? -8.195 -11.887 22.037 1.00 88.75 95 GLN A O 1
ATOM 750 N N . TYR A 1 96 ? -8.113 -9.879 21.036 1.00 88.75 96 TYR A N 1
ATOM 751 C CA . TYR A 1 96 ? -9.447 -9.432 21.445 1.00 88.75 96 TYR A CA 1
ATOM 752 C C . TYR A 1 96 ? -10.457 -9.427 20.291 1.00 88.75 96 TYR A C 1
ATOM 754 O O . TYR A 1 96 ? -11.575 -8.951 20.487 1.00 88.75 96 TYR A O 1
ATOM 762 N N . SER A 1 97 ? -10.075 -9.941 19.114 1.00 89.81 97 SER A N 1
ATOM 763 C CA . SER A 1 97 ? -10.923 -10.029 17.917 1.00 89.81 97 SER A CA 1
ATOM 764 C C . SER A 1 97 ? -11.600 -8.700 17.571 1.00 89.81 97 SER A C 1
ATOM 766 O O . SER A 1 97 ? -12.810 -8.638 17.351 1.00 89.81 97 SER A O 1
ATOM 768 N N . GLN A 1 98 ? -10.826 -7.613 17.589 1.00 90.75 98 GLN A N 1
ATOM 769 C CA . GLN A 1 98 ? -11.343 -6.265 17.348 1.00 90.75 98 GLN A CA 1
ATOM 770 C C . GLN A 1 98 ? -11.294 -5.862 15.871 1.00 90.75 98 GLN A C 1
ATOM 772 O O . GLN A 1 98 ? -11.802 -4.793 15.526 1.00 90.75 98 GLN A O 1
ATOM 777 N N . VAL A 1 99 ? -10.643 -6.641 15.004 1.00 94.00 99 VAL A N 1
ATOM 778 C CA . VAL A 1 99 ? -10.586 -6.356 13.565 1.00 94.00 99 VAL A CA 1
ATOM 779 C C . VAL A 1 99 ? -11.878 -6.822 12.883 1.00 94.00 99 VAL A C 1
ATOM 781 O O . VAL A 1 99 ? -12.109 -8.014 12.713 1.00 94.00 99 VAL A O 1
ATOM 784 N N . ASP A 1 100 ? -12.703 -5.868 12.442 1.00 94.38 100 ASP A N 1
ATOM 785 C CA . ASP A 1 100 ? -13.991 -6.137 11.778 1.00 94.38 100 ASP A CA 1
ATOM 786 C C . ASP A 1 100 ? -13.844 -6.350 10.262 1.00 94.38 100 ASP A C 1
ATOM 788 O O . ASP A 1 100 ? -14.660 -7.019 9.629 1.00 94.38 100 ASP A O 1
ATOM 792 N N . LEU A 1 101 ? -12.847 -5.704 9.649 1.00 95.56 101 LEU A N 1
ATO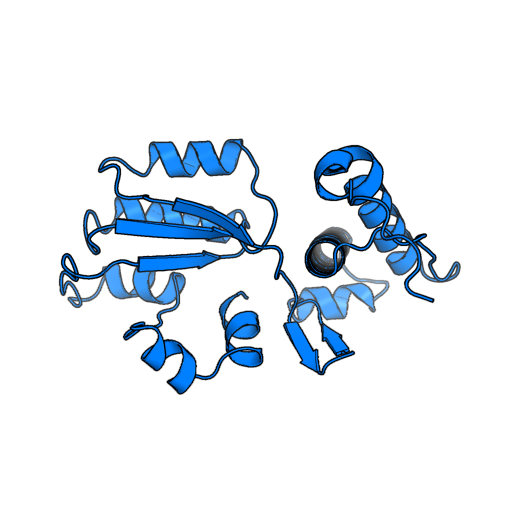M 793 C CA . LEU A 1 101 ? -12.677 -5.648 8.197 1.00 95.56 101 LEU A CA 1
ATOM 794 C C . LEU A 1 101 ? -11.196 -5.614 7.837 1.00 95.56 101 LEU A C 1
ATOM 796 O O . LEU A 1 101 ? -10.442 -4.817 8.396 1.00 95.56 101 LEU A O 1
ATOM 800 N N . VAL A 1 102 ? -10.819 -6.408 6.837 1.00 96.75 102 VAL A N 1
ATOM 801 C CA . VAL A 1 102 ? -9.533 -6.317 6.143 1.00 96.75 102 VAL A CA 1
ATOM 802 C C . VAL A 1 102 ? -9.816 -6.104 4.661 1.00 96.75 102 VAL A C 1
ATOM 804 O O . VAL A 1 102 ? -10.533 -6.892 4.049 1.00 96.75 102 VAL A O 1
ATOM 807 N N . LEU A 1 103 ? -9.298 -5.016 4.097 1.00 96.81 103 LEU A N 1
ATOM 808 C CA . LEU A 1 103 ? -9.506 -4.637 2.704 1.00 96.81 103 LEU A CA 1
ATOM 809 C C . LEU A 1 103 ? -8.178 -4.279 2.044 1.00 96.81 103 LEU A C 1
ATOM 811 O O . LEU A 1 103 ? -7.388 -3.512 2.591 1.00 96.81 103 LEU A O 1
ATOM 815 N N . GLU A 1 104 ? -7.992 -4.754 0.821 1.00 95.88 104 GLU A N 1
ATOM 816 C CA . GLU A 1 104 ? -6.949 -4.280 -0.080 1.00 95.88 104 GLU A CA 1
ATOM 817 C C . GLU A 1 104 ? -7.541 -3.216 -1.004 1.00 95.88 104 GLU A C 1
ATOM 819 O O . GLU A 1 104 ? -8.431 -3.475 -1.815 1.00 95.88 104 GLU A O 1
ATOM 824 N N . ALA A 1 105 ? -7.072 -1.984 -0.853 1.00 95.69 105 ALA A N 1
ATOM 825 C CA . ALA A 1 105 ? -7.446 -0.856 -1.686 1.00 95.69 105 ALA A CA 1
ATOM 826 C C . ALA A 1 105 ? -6.212 -0.409 -2.466 1.00 95.69 105 ALA A C 1
ATOM 828 O O . ALA A 1 105 ? -5.347 0.264 -1.915 1.00 95.69 105 ALA A O 1
ATOM 829 N N . PHE A 1 106 ? -6.120 -0.772 -3.747 1.00 96.06 106 PHE A N 1
ATOM 830 C CA . PHE A 1 106 ? -4.989 -0.402 -4.601 1.00 96.06 106 PHE A CA 1
ATOM 831 C C . PHE A 1 106 ? -4.963 1.113 -4.830 1.00 96.06 106 PHE A C 1
ATOM 833 O O . PHE A 1 106 ? -5.651 1.638 -5.702 1.00 96.06 106 PHE A O 1
ATOM 840 N N . MET A 1 107 ? -4.201 1.817 -3.996 1.00 95.19 107 MET A N 1
ATOM 841 C CA . MET A 1 107 ? -3.999 3.267 -4.039 1.00 95.19 107 MET A CA 1
ATOM 842 C C . MET A 1 107 ? -2.564 3.625 -3.631 1.00 95.19 107 MET A C 1
ATOM 844 O O . MET A 1 107 ? -2.319 4.604 -2.939 1.00 95.19 107 MET A O 1
ATOM 848 N N . ASP A 1 108 ? -1.578 2.812 -4.007 1.00 95.88 108 ASP A N 1
ATOM 849 C CA . ASP A 1 108 ? -0.177 2.986 -3.606 1.00 95.88 108 ASP A CA 1
ATOM 850 C C . ASP A 1 108 ? 0.611 3.974 -4.494 1.00 95.88 108 ASP A C 1
ATOM 852 O O . ASP A 1 108 ? 1.785 3.772 -4.832 1.00 95.88 108 ASP A O 1
ATOM 856 N N . TYR A 1 109 ? -0.049 5.066 -4.869 1.00 95.75 109 TYR A N 1
ATOM 857 C CA . TYR A 1 109 ? 0.478 6.168 -5.667 1.00 95.75 109 TYR A CA 1
ATOM 858 C C . TYR A 1 109 ? -0.210 7.468 -5.255 1.00 95.75 109 TYR A C 1
ATOM 860 O O . TYR A 1 109 ? -1.313 7.466 -4.720 1.00 95.75 109 TYR A O 1
ATOM 868 N N . VAL A 1 110 ? 0.429 8.600 -5.534 1.00 96.25 110 VAL A N 1
ATOM 869 C CA . VAL A 1 110 ? -0.146 9.913 -5.251 1.00 96.25 110 VAL A CA 1
ATOM 870 C C . VAL A 1 110 ? -0.670 10.534 -6.534 1.00 96.25 110 VAL A C 1
ATOM 872 O O . VAL A 1 110 ? 0.110 10.806 -7.448 1.00 96.25 110 VAL A O 1
ATOM 875 N N . ALA A 1 111 ? -1.981 10.763 -6.584 1.00 94.69 111 ALA A N 1
ATOM 876 C CA . ALA A 1 111 ? -2.637 11.512 -7.647 1.00 94.69 111 ALA A CA 1
ATOM 877 C C . ALA A 1 111 ? -2.346 13.007 -7.457 1.00 94.69 111 ALA A C 1
ATOM 879 O O . ALA A 1 111 ? -2.727 13.592 -6.447 1.00 94.69 111 ALA A O 1
ATOM 880 N N . VAL A 1 112 ? -1.610 13.599 -8.396 1.00 93.69 112 VAL A N 1
ATOM 881 C CA . VAL A 1 112 ? -1.260 15.027 -8.375 1.00 93.69 112 VAL A CA 1
ATOM 882 C C . VAL A 1 112 ? -2.282 15.823 -9.180 1.00 93.69 112 VAL A C 1
ATOM 884 O O . VAL A 1 112 ? -2.724 16.876 -8.738 1.00 93.69 112 VAL A O 1
ATOM 887 N N . ASP A 1 113 ? -2.660 15.296 -10.341 1.00 93.44 113 ASP A N 1
ATOM 888 C CA . ASP A 1 113 ? -3.684 15.842 -11.229 1.00 93.44 113 ASP A CA 1
ATOM 889 C C . ASP A 1 113 ? -4.401 14.676 -11.931 1.00 93.44 113 ASP A C 1
ATOM 891 O O . ASP A 1 113 ? -4.001 13.517 -11.791 1.00 93.44 113 ASP A O 1
ATOM 895 N N . ARG A 1 114 ? -5.433 14.970 -12.724 1.00 90.25 114 ARG A N 1
ATOM 896 C CA . ARG A 1 114 ? -6.241 13.995 -13.466 1.00 90.25 114 ARG A CA 1
ATOM 897 C C . ARG A 1 114 ? -5.400 12.982 -14.249 1.00 90.25 114 ARG A C 1
ATOM 899 O O . ARG A 1 114 ? -5.696 11.793 -14.207 1.00 90.25 114 ARG A O 1
ATOM 906 N N . ASP A 1 115 ? -4.354 13.462 -14.918 1.00 92.94 115 ASP A N 1
ATOM 907 C CA . ASP A 1 115 ? -3.480 12.651 -15.773 1.00 92.94 115 ASP A CA 1
ATOM 908 C C . ASP A 1 115 ? -2.035 12.578 -15.240 1.00 92.94 115 ASP A C 1
ATOM 910 O O . ASP A 1 115 ? -1.129 12.131 -15.942 1.00 92.94 115 ASP A O 1
ATOM 914 N N . HIS A 1 116 ? -1.800 13.027 -14.000 1.00 93.94 116 HIS A N 1
ATOM 915 C CA . HIS A 1 116 ? -0.472 13.042 -13.385 1.00 93.94 116 HIS A CA 1
ATOM 916 C C . HIS A 1 116 ? -0.484 12.335 -12.035 1.00 93.94 116 HIS A C 1
ATOM 918 O O . HIS A 1 116 ? -1.172 12.731 -11.094 1.00 93.94 116 HIS A O 1
ATOM 924 N N . PHE A 1 117 ? 0.364 11.320 -11.913 1.00 95.56 117 PHE A N 1
ATOM 925 C CA . PHE A 1 117 ? 0.602 10.615 -10.663 1.00 95.56 117 PHE A CA 1
ATOM 926 C C . PHE A 1 117 ? 2.094 10.577 -10.354 1.00 95.56 117 PHE A C 1
ATOM 928 O O . PHE A 1 117 ? 2.945 10.770 -11.224 1.00 95.56 117 PHE A O 1
ATOM 935 N N . ARG A 1 118 ? 2.417 10.278 -9.101 1.00 94.94 118 ARG A N 1
ATOM 936 C CA . ARG A 1 118 ? 3.779 9.948 -8.693 1.00 94.94 118 ARG A CA 1
ATOM 937 C C . ARG A 1 118 ? 3.785 8.767 -7.740 1.00 94.94 118 ARG A C 1
ATOM 939 O O . ARG A 1 118 ? 2.918 8.638 -6.877 1.00 94.94 118 ARG A O 1
ATOM 946 N N . VAL A 1 119 ? 4.814 7.943 -7.851 1.00 94.62 119 VAL A N 1
ATOM 947 C CA . VAL A 1 119 ? 5.118 6.926 -6.848 1.00 94.62 119 VAL A CA 1
ATOM 948 C C . VAL A 1 119 ? 5.949 7.583 -5.750 1.00 94.62 119 VAL A C 1
ATOM 950 O O . VAL A 1 119 ? 6.941 8.256 -6.029 1.00 94.62 119 VAL A O 1
ATOM 953 N N . ALA A 1 120 ? 5.526 7.447 -4.493 1.00 90.81 120 ALA A N 1
ATOM 954 C CA . ALA A 1 120 ? 6.258 8.020 -3.370 1.00 90.81 120 ALA A CA 1
ATOM 955 C C . ALA A 1 120 ? 7.508 7.176 -3.078 1.00 90.81 120 ALA A C 1
ATOM 957 O O . ALA A 1 120 ? 7.414 6.122 -2.444 1.00 90.81 120 ALA A O 1
ATOM 958 N N . LEU A 1 121 ? 8.652 7.649 -3.572 1.00 91.38 121 LEU A N 1
ATOM 959 C CA . LEU A 1 121 ? 9.989 7.138 -3.274 1.00 91.38 121 LEU A CA 1
ATOM 960 C C . LEU A 1 121 ? 10.628 7.975 -2.165 1.00 91.38 121 LEU A C 1
ATOM 962 O O . LEU A 1 121 ? 10.409 9.188 -2.093 1.00 91.38 121 LEU A O 1
ATOM 966 N N . ALA A 1 122 ? 11.439 7.337 -1.325 1.00 89.25 122 ALA A N 1
ATOM 967 C CA . ALA A 1 122 ? 12.317 8.067 -0.420 1.00 89.25 122 ALA A CA 1
ATOM 968 C C . ALA A 1 122 ? 13.414 8.807 -1.215 1.00 89.25 122 ALA A C 1
ATOM 970 O O . ALA A 1 122 ? 13.721 8.456 -2.357 1.00 89.25 122 ALA A O 1
ATOM 971 N N . GLN A 1 123 ? 13.980 9.871 -0.643 1.00 88.25 123 GLN A N 1
ATOM 972 C CA . GLN A 1 123 ? 14.917 10.749 -1.359 1.00 88.25 123 GLN A CA 1
ATOM 973 C C . GLN A 1 123 ? 16.180 10.006 -1.828 1.00 88.25 123 GLN A C 1
ATOM 975 O O . GLN A 1 123 ? 16.667 10.226 -2.936 1.00 88.25 123 GLN A O 1
ATOM 980 N N . ASP A 1 124 ? 16.690 9.112 -0.988 1.00 88.81 124 ASP A N 1
ATOM 981 C CA . ASP A 1 124 ? 17.807 8.211 -1.263 1.00 88.81 124 ASP A CA 1
ATOM 982 C C . ASP A 1 124 ? 17.475 7.209 -2.379 1.00 88.81 124 ASP A C 1
ATOM 984 O O . ASP A 1 124 ? 18.255 7.045 -3.318 1.00 88.81 124 ASP A O 1
ATOM 988 N N . GLN A 1 125 ? 16.283 6.610 -2.338 1.00 89.81 125 GLN A N 1
ATOM 989 C CA . GLN A 1 125 ? 15.782 5.721 -3.386 1.00 89.81 125 GLN A CA 1
ATOM 990 C C . GLN A 1 125 ? 15.684 6.446 -4.730 1.00 89.81 125 GLN A C 1
ATOM 992 O O . GLN A 1 125 ? 16.190 5.948 -5.734 1.00 89.81 125 GLN A O 1
ATOM 997 N N . ALA A 1 126 ? 15.092 7.641 -4.761 1.00 89.75 126 ALA A N 1
ATOM 998 C CA . ALA A 1 126 ? 14.967 8.432 -5.982 1.00 89.75 126 ALA A CA 1
ATOM 999 C C . ALA A 1 126 ? 16.341 8.797 -6.569 1.00 89.75 126 ALA A C 1
ATOM 1001 O O . ALA A 1 126 ? 16.564 8.633 -7.769 1.00 89.75 126 ALA A O 1
ATOM 1002 N N . ALA A 1 127 ? 17.285 9.223 -5.723 1.00 90.50 127 ALA A N 1
ATOM 1003 C CA . ALA A 1 127 ? 18.650 9.520 -6.149 1.00 90.50 127 ALA A CA 1
ATOM 1004 C C . ALA A 1 127 ? 19.358 8.276 -6.713 1.00 90.50 127 ALA A C 1
ATOM 1006 O O . ALA A 1 127 ? 20.037 8.366 -7.741 1.00 90.50 127 ALA A O 1
ATOM 1007 N N . SER A 1 128 ? 19.149 7.107 -6.096 1.00 91.81 128 SER A N 1
ATOM 1008 C CA . SER A 1 128 ? 19.770 5.846 -6.519 1.00 91.81 128 SER A CA 1
ATOM 1009 C C . SER A 1 128 ? 19.411 5.442 -7.952 1.00 91.81 128 SER A C 1
ATOM 1011 O O . SER A 1 128 ? 20.265 4.942 -8.675 1.00 91.81 128 SER A O 1
ATOM 1013 N N . LEU A 1 129 ? 18.189 5.739 -8.412 1.00 88.50 129 LEU A N 1
ATOM 1014 C CA . LEU A 1 129 ? 17.729 5.387 -9.762 1.00 88.50 129 LEU A CA 1
ATOM 1015 C C . LEU A 1 129 ? 18.476 6.142 -10.871 1.00 88.50 129 LEU A C 1
ATOM 1017 O O . LEU A 1 129 ? 18.502 5.683 -12.015 1.00 88.50 129 LEU A O 1
ATOM 1021 N N . THR A 1 130 ? 19.060 7.295 -10.538 1.00 86.94 130 THR A N 1
ATOM 1022 C CA . THR A 1 130 ? 19.794 8.161 -11.477 1.00 86.94 130 THR A CA 1
ATOM 1023 C C . THR A 1 130 ? 21.308 8.071 -11.329 1.00 86.94 130 THR A C 1
ATOM 1025 O O . THR A 1 130 ? 22.035 8.490 -12.229 1.00 86.94 130 THR A O 1
ATOM 1028 N N . ASN A 1 131 ? 21.793 7.525 -10.213 1.00 88.81 131 ASN A N 1
ATOM 1029 C CA . ASN A 1 131 ? 23.212 7.459 -9.913 1.00 88.81 131 ASN A CA 1
ATOM 1030 C C . ASN A 1 131 ? 23.784 6.085 -10.315 1.00 88.81 131 ASN A C 1
ATOM 1032 O O . ASN A 1 131 ? 23.464 5.085 -9.674 1.00 88.81 131 ASN A O 1
ATOM 1036 N N . PRO A 1 132 ? 24.675 6.008 -11.322 1.00 82.00 132 PRO A N 1
ATOM 1037 C CA . PRO A 1 132 ? 25.264 4.742 -11.761 1.00 82.00 132 PRO A CA 1
ATOM 1038 C C . PRO A 1 132 ? 26.186 4.093 -10.716 1.00 82.00 132 PRO A C 1
ATOM 1040 O O . PRO A 1 132 ? 26.498 2.913 -10.840 1.00 82.00 132 PRO A O 1
ATOM 1043 N N . LEU A 1 133 ? 26.623 4.847 -9.702 1.00 88.75 133 LEU A N 1
ATOM 1044 C CA . LEU A 1 133 ? 27.458 4.370 -8.595 1.00 88.75 133 LEU A CA 1
ATOM 1045 C C . LEU A 1 133 ? 26.639 4.036 -7.339 1.00 88.75 133 LEU A C 1
ATOM 1047 O O . LEU A 1 133 ? 27.217 3.800 -6.279 1.00 88.75 133 LEU A O 1
ATOM 1051 N N . ALA A 1 134 ? 25.308 4.081 -7.421 1.00 89.19 134 ALA A N 1
ATOM 1052 C CA . ALA A 1 134 ? 24.458 3.753 -6.288 1.00 89.19 134 ALA A CA 1
ATOM 1053 C C . ALA A 1 134 ? 24.573 2.275 -5.901 1.00 89.19 134 ALA A C 1
ATOM 1055 O O . ALA A 1 134 ? 24.807 1.404 -6.740 1.00 89.19 134 ALA A O 1
ATOM 1056 N N . ASP A 1 135 ? 24.353 2.004 -4.615 1.00 90.94 135 ASP A N 1
ATOM 1057 C CA . ASP A 1 135 ? 24.278 0.641 -4.109 1.00 90.94 135 ASP A CA 1
ATOM 1058 C C . ASP A 1 135 ? 23.151 -0.136 -4.809 1.00 90.94 135 ASP A C 1
ATOM 1060 O O . ASP A 1 135 ? 22.018 0.334 -4.945 1.00 90.94 135 ASP A O 1
ATOM 1064 N N . VAL A 1 136 ? 23.473 -1.357 -5.234 1.00 90.50 136 VAL A N 1
ATOM 1065 C CA . VAL A 1 136 ? 22.566 -2.266 -5.935 1.00 90.50 136 VAL A CA 1
ATOM 1066 C C . VAL A 1 136 ? 21.337 -2.572 -5.083 1.00 90.50 136 VAL A C 1
ATOM 1068 O O . VAL A 1 136 ? 20.236 -2.680 -5.626 1.00 90.50 136 VAL A O 1
ATOM 1071 N N . THR A 1 137 ? 21.497 -2.680 -3.760 1.00 92.12 137 THR A N 1
ATOM 1072 C CA . THR A 1 137 ? 20.376 -2.955 -2.849 1.00 92.12 137 THR A CA 1
ATOM 1073 C C . THR A 1 137 ? 19.358 -1.812 -2.861 1.00 92.12 137 THR A C 1
ATOM 1075 O O . THR A 1 137 ? 18.166 -2.039 -3.069 1.00 92.12 137 THR A O 1
ATOM 1078 N N . LEU A 1 138 ? 19.833 -0.568 -2.760 1.00 91.94 138 LEU A N 1
ATOM 1079 C CA . LEU A 1 138 ? 19.000 0.631 -2.758 1.00 91.94 138 LEU A CA 1
ATOM 1080 C C . LEU A 1 138 ? 18.271 0.818 -4.093 1.00 91.94 138 LEU A C 1
ATOM 1082 O O . LEU A 1 138 ? 17.075 1.113 -4.105 1.00 91.94 138 LEU A O 1
ATOM 1086 N N . VAL A 1 139 ? 18.967 0.572 -5.208 1.00 93.06 139 VAL A N 1
ATOM 1087 C CA . VAL A 1 139 ? 18.360 0.589 -6.547 1.00 93.06 139 VAL A CA 1
ATOM 1088 C C . VAL A 1 139 ? 17.270 -0.473 -6.664 1.00 93.06 139 VAL A C 1
ATOM 1090 O O . VAL A 1 139 ? 16.223 -0.206 -7.246 1.00 93.06 139 VAL A O 1
ATOM 1093 N N . THR A 1 140 ? 17.489 -1.665 -6.105 1.00 93.62 140 THR A N 1
ATOM 1094 C CA . THR A 1 140 ? 16.508 -2.760 -6.145 1.00 93.62 140 THR A CA 1
ATOM 1095 C C . THR A 1 140 ? 15.253 -2.381 -5.364 1.00 93.62 140 THR A C 1
ATOM 1097 O O . THR A 1 140 ? 14.168 -2.389 -5.933 1.00 93.62 140 THR A O 1
ATOM 1100 N N . HIS A 1 141 ? 15.397 -1.881 -4.133 1.00 93.25 141 HIS A N 1
ATOM 1101 C CA . HIS A 1 141 ? 14.267 -1.372 -3.349 1.00 93.25 141 HIS A CA 1
ATOM 1102 C C . HIS A 1 141 ? 13.505 -0.233 -4.044 1.00 93.25 141 HIS A C 1
ATOM 1104 O O . HIS A 1 141 ? 12.278 -0.163 -3.964 1.00 93.25 141 HIS A O 1
ATOM 1110 N N . ALA A 1 142 ? 14.212 0.666 -4.732 1.00 95.00 142 ALA A N 1
ATOM 1111 C CA . ALA A 1 142 ? 13.589 1.741 -5.496 1.00 95.00 142 ALA A CA 1
ATOM 1112 C C . ALA A 1 142 ? 12.823 1.213 -6.725 1.00 95.00 142 ALA A C 1
ATOM 1114 O O . ALA A 1 142 ? 11.746 1.723 -7.040 1.00 95.00 142 ALA A O 1
ATOM 1115 N N . VAL A 1 143 ? 13.345 0.182 -7.398 1.00 96.25 143 VAL A N 1
ATOM 1116 C CA . VAL A 1 143 ? 12.675 -0.506 -8.513 1.00 96.25 143 VAL A CA 1
ATOM 1117 C C . VAL A 1 143 ? 11.424 -1.231 -8.023 1.00 96.25 143 VAL A C 1
ATOM 1119 O O . VAL A 1 143 ? 10.359 -1.007 -8.596 1.00 96.25 143 VAL A O 1
ATOM 1122 N N . ASP A 1 144 ? 11.516 -2.014 -6.949 1.00 95.06 144 ASP A N 1
ATOM 1123 C CA . ASP A 1 144 ? 10.381 -2.749 -6.375 1.00 95.06 144 ASP A CA 1
ATOM 1124 C C . ASP A 1 144 ? 9.260 -1.783 -5.978 1.00 95.06 144 ASP A C 1
ATOM 1126 O O . ASP A 1 144 ? 8.101 -1.958 -6.353 1.00 95.06 144 ASP A O 1
ATOM 1130 N N . ARG A 1 145 ? 9.619 -0.663 -5.336 1.00 95.25 145 ARG A N 1
ATOM 1131 C CA . ARG A 1 145 ? 8.662 0.388 -4.975 1.00 95.25 145 ARG A CA 1
ATOM 1132 C C . ARG A 1 145 ? 7.961 0.994 -6.195 1.00 95.25 145 ARG A C 1
ATOM 1134 O O . ARG A 1 145 ? 6.768 1.308 -6.113 1.00 95.25 145 ARG A O 1
ATOM 1141 N N . CYS A 1 146 ? 8.684 1.183 -7.303 1.00 96.62 146 CYS A N 1
ATOM 1142 C CA . CYS A 1 146 ? 8.104 1.632 -8.571 1.00 96.62 146 CYS A CA 1
ATOM 1143 C C . CYS A 1 146 ? 7.132 0.595 -9.138 1.00 96.62 146 CYS A C 1
ATOM 1145 O O . CYS A 1 146 ? 6.036 0.970 -9.550 1.00 96.62 146 CYS A O 1
ATOM 1147 N N . VAL A 1 147 ? 7.514 -0.685 -9.138 1.00 97.12 147 VAL A N 1
ATOM 1148 C CA . VAL A 1 147 ? 6.675 -1.790 -9.620 1.00 97.12 147 VAL A CA 1
ATOM 1149 C C . VAL A 1 147 ? 5.375 -1.859 -8.819 1.00 97.12 147 VAL A C 1
ATOM 1151 O O . VAL A 1 147 ? 4.305 -1.797 -9.419 1.00 97.12 147 VAL A O 1
ATOM 1154 N N . GLU A 1 148 ? 5.452 -1.861 -7.486 1.00 95.75 148 GLU A N 1
ATOM 1155 C CA . GLU A 1 148 ? 4.291 -1.851 -6.585 1.00 95.75 148 GLU A CA 1
ATOM 1156 C C . GLU A 1 148 ? 3.349 -0.669 -6.861 1.00 95.75 148 GLU A C 1
ATOM 1158 O O . GLU A 1 148 ? 2.134 -0.843 -6.956 1.00 95.75 148 GLU A O 1
ATOM 1163 N N . GLY A 1 149 ? 3.901 0.542 -7.001 1.00 96.25 149 GLY A N 1
ATOM 1164 C CA . GLY A 1 149 ? 3.110 1.756 -7.208 1.00 96.25 149 GLY A CA 1
ATOM 1165 C C . GLY A 1 149 ? 2.442 1.812 -8.583 1.00 96.25 149 GLY A C 1
ATOM 1166 O O . GLY A 1 149 ? 1.276 2.193 -8.688 1.00 96.25 149 GLY A O 1
ATOM 1167 N N . VAL A 1 150 ? 3.155 1.399 -9.635 1.00 96.69 150 VAL A N 1
ATOM 1168 C CA . VAL A 1 150 ? 2.605 1.338 -10.997 1.00 96.69 150 VAL A CA 1
ATOM 1169 C C . VAL A 1 150 ? 1.569 0.221 -11.111 1.00 96.69 150 VAL A C 1
ATOM 1171 O O . VAL A 1 150 ? 0.507 0.451 -11.681 1.00 96.69 150 VAL A O 1
ATOM 1174 N N . ALA A 1 151 ? 1.824 -0.958 -10.541 1.00 96.44 151 ALA A N 1
ATOM 1175 C CA . ALA A 1 151 ? 0.854 -2.050 -10.508 1.00 96.44 151 ALA A CA 1
ATOM 1176 C C . ALA A 1 151 ? -0.430 -1.636 -9.780 1.00 96.44 151 ALA A C 1
ATOM 1178 O O . ALA A 1 151 ? -1.526 -1.851 -10.298 1.00 96.44 151 ALA A O 1
ATOM 1179 N N . SER A 1 152 ? -0.290 -0.954 -8.639 1.00 96.50 152 SER A N 1
ATOM 1180 C CA . SER A 1 152 ? -1.419 -0.405 -7.891 1.00 96.50 152 SER A CA 1
ATOM 1181 C C . SER A 1 152 ? -2.266 0.534 -8.756 1.00 96.50 152 SER A C 1
ATOM 1183 O O . SER A 1 152 ? -3.470 0.330 -8.856 1.00 96.50 152 SER A O 1
ATOM 1185 N N . LEU A 1 153 ? -1.643 1.470 -9.485 1.00 96.00 153 LEU A N 1
ATOM 1186 C CA . LEU A 1 153 ? -2.344 2.348 -10.433 1.00 96.00 153 LEU A CA 1
ATOM 1187 C C . LEU A 1 153 ? -3.100 1.569 -11.520 1.00 96.00 153 LEU A C 1
ATOM 1189 O O . LEU A 1 153 ? -4.244 1.895 -11.840 1.00 96.00 153 LEU A O 1
ATOM 1193 N N . MET A 1 154 ? -2.474 0.545 -12.102 1.00 95.31 154 MET A N 1
ATOM 1194 C CA . MET A 1 154 ? -3.102 -0.276 -13.142 1.00 95.31 154 MET A CA 1
ATOM 1195 C C . MET A 1 154 ? -4.341 -1.012 -12.616 1.00 95.31 154 MET A C 1
ATOM 1197 O O . MET A 1 154 ? -5.351 -1.085 -13.321 1.00 95.31 154 MET A O 1
ATOM 1201 N N . LEU A 1 155 ? -4.294 -1.491 -11.369 1.00 95.62 155 LEU A N 1
ATOM 1202 C CA . LEU A 1 155 ? -5.430 -2.110 -10.682 1.00 95.62 155 LEU A CA 1
ATOM 1203 C C . LEU A 1 155 ? -6.548 -1.097 -10.411 1.00 95.62 155 LEU A C 1
ATOM 1205 O O . LEU A 1 155 ? -7.706 -1.382 -10.722 1.00 95.62 155 LEU A O 1
ATOM 1209 N N . SER A 1 156 ? -6.225 0.111 -9.938 1.00 94.62 156 SER A N 1
ATOM 1210 C CA . SER A 1 156 ? -7.219 1.177 -9.715 1.00 94.62 156 SER A CA 1
ATOM 1211 C C . SER A 1 156 ? -7.933 1.578 -11.006 1.00 94.62 156 SER A C 1
ATOM 1213 O O . SER A 1 156 ? -9.141 1.811 -11.009 1.00 94.62 156 SER A O 1
ATOM 1215 N N . LEU A 1 157 ? -7.196 1.628 -12.122 1.00 94.06 157 LEU A N 1
ATOM 1216 C CA . LEU A 1 157 ? -7.733 1.950 -13.447 1.00 94.06 157 LEU A CA 1
ATOM 1217 C C . LEU A 1 157 ? -8.389 0.750 -14.149 1.00 94.06 157 LEU A C 1
ATOM 1219 O O . LEU A 1 157 ? -9.001 0.928 -15.206 1.00 94.06 157 LEU A O 1
ATOM 1223 N N . LYS A 1 158 ? -8.261 -0.463 -13.594 1.00 94.31 158 LYS A N 1
ATOM 1224 C CA . LYS A 1 158 ? -8.681 -1.731 -14.211 1.00 94.31 158 LYS A CA 1
ATOM 1225 C C . LYS A 1 158 ? -8.118 -1.903 -15.627 1.00 94.31 158 LYS A C 1
ATOM 1227 O O . LYS A 1 158 ? -8.843 -2.213 -16.577 1.00 94.31 158 LYS A O 1
ATOM 1232 N N . LYS A 1 159 ? -6.821 -1.627 -15.795 1.00 92.62 159 LYS A N 1
ATOM 1233 C CA . LYS A 1 159 ? -6.116 -1.704 -17.084 1.00 92.62 159 LYS A CA 1
ATOM 1234 C C . LYS A 1 159 ? -4.984 -2.718 -17.036 1.00 92.62 159 LYS A C 1
ATOM 1236 O O . LYS A 1 159 ? -4.188 -2.736 -16.109 1.00 92.62 159 LYS A O 1
ATOM 1241 N N . ARG A 1 160 ? -4.872 -3.513 -18.103 1.00 91.94 160 ARG A N 1
ATOM 1242 C CA . ARG A 1 160 ? -3.766 -4.452 -18.330 1.00 91.94 160 ARG A CA 1
ATOM 1243 C C . ARG A 1 160 ? -3.012 -4.075 -19.614 1.00 91.94 160 ARG A C 1
ATOM 1245 O O . ARG A 1 160 ? -3.328 -4.605 -20.678 1.00 91.94 160 ARG A O 1
ATOM 1252 N N . PRO A 1 161 ? -2.093 -3.092 -19.565 1.00 91.56 161 PRO A N 1
ATOM 1253 C CA . PRO A 1 161 ? -1.403 -2.603 -20.757 1.00 91.56 161 PRO A CA 1
ATOM 1254 C C . PRO A 1 161 ? -0.325 -3.562 -21.284 1.00 91.56 161 PRO A C 1
ATOM 1256 O O . PRO A 1 161 ? 0.202 -4.416 -20.567 1.00 91.56 161 PRO A O 1
ATOM 1259 N N . VAL A 1 162 ? 0.062 -3.344 -22.545 1.00 93.62 162 VAL A N 1
ATOM 1260 C CA . VAL A 1 162 ? 1.303 -3.886 -23.115 1.00 93.62 162 VAL A CA 1
ATOM 1261 C C . VAL A 1 162 ? 2.476 -3.058 -22.595 1.00 93.62 162 VAL A C 1
ATOM 1263 O O . VAL A 1 162 ? 2.541 -1.849 -22.823 1.00 93.62 162 VAL A O 1
ATOM 1266 N N . ILE A 1 163 ? 3.410 -3.708 -21.905 1.00 96.19 163 ILE A N 1
ATOM 1267 C CA . ILE A 1 163 ? 4.542 -3.039 -2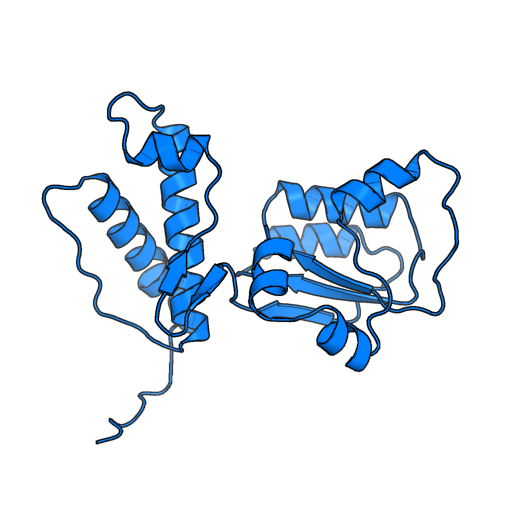1.259 1.00 96.19 163 ILE A CA 1
ATOM 1268 C C . ILE A 1 163 ? 5.635 -2.760 -22.299 1.00 96.19 163 ILE A C 1
ATOM 1270 O O . ILE A 1 163 ? 6.077 -3.652 -23.022 1.00 96.19 163 ILE A O 1
ATOM 1274 N N . ARG A 1 164 ? 6.084 -1.503 -22.378 1.00 96.44 164 ARG A N 1
ATOM 1275 C CA . ARG A 1 164 ? 7.193 -1.058 -23.234 1.00 96.44 164 ARG A CA 1
ATOM 1276 C C . ARG A 1 164 ? 8.141 -0.190 -22.415 1.00 96.44 164 ARG A C 1
ATOM 1278 O O . ARG A 1 164 ? 7.695 0.569 -21.563 1.00 96.44 164 ARG A O 1
ATOM 1285 N N . TYR A 1 165 ? 9.436 -0.277 -22.700 1.00 96.88 165 TYR A N 1
ATOM 1286 C CA . TYR A 1 165 ? 10.468 0.486 -21.999 1.00 96.88 165 TYR A CA 1
ATOM 1287 C C . TYR A 1 165 ? 11.568 0.961 -22.950 1.00 96.88 165 TYR A C 1
ATOM 1289 O O . TYR A 1 165 ? 11.739 0.444 -24.058 1.00 96.88 165 TYR A O 1
ATOM 1297 N N . THR A 1 166 ? 12.332 1.956 -22.507 1.00 96.69 166 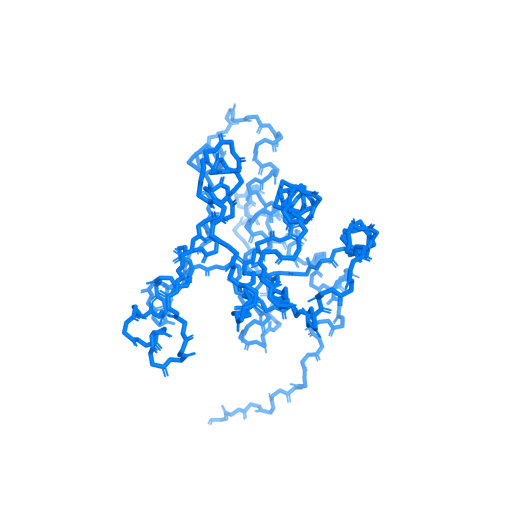THR A N 1
ATOM 1298 C CA . THR A 1 166 ? 13.471 2.495 -23.254 1.00 96.69 166 THR A CA 1
ATOM 1299 C C . THR A 1 166 ? 14.660 1.541 -23.171 1.00 96.69 166 THR A C 1
ATOM 1301 O O . THR A 1 166 ? 15.216 1.340 -22.094 1.00 96.69 166 THR A O 1
ATOM 1304 N N . ARG A 1 167 ? 15.100 0.998 -24.315 1.00 94.81 167 ARG A N 1
ATOM 1305 C CA . ARG A 1 167 ? 16.180 -0.007 -24.396 1.00 94.81 167 ARG A CA 1
ATOM 1306 C C . ARG A 1 167 ? 17.498 0.434 -23.750 1.00 94.81 167 ARG A C 1
ATOM 1308 O O . ARG A 1 167 ? 18.208 -0.399 -23.204 1.00 94.81 167 ARG A O 1
ATOM 1315 N N . THR A 1 168 ? 17.837 1.719 -23.824 1.00 94.62 168 THR A N 1
ATOM 1316 C CA . THR A 1 168 ? 19.099 2.253 -23.286 1.00 94.62 168 THR A CA 1
ATOM 1317 C C . THR A 1 168 ? 19.108 2.378 -21.762 1.00 94.62 168 THR A C 1
ATOM 1319 O O . THR A 1 168 ? 20.173 2.566 -21.184 1.00 94.62 168 THR A O 1
ATOM 1322 N N . SER A 1 169 ? 17.952 2.268 -21.098 1.00 93.31 169 SER A N 1
ATOM 1323 C CA . SER A 1 169 ? 17.846 2.391 -19.645 1.00 93.31 169 SER A CA 1
ATOM 1324 C C . SER A 1 169 ? 17.723 1.018 -18.987 1.00 93.31 169 SER A C 1
ATOM 1326 O O . SER A 1 169 ? 16.680 0.364 -19.055 1.00 93.31 169 SER A O 1
ATOM 1328 N N . ALA A 1 170 ? 18.787 0.600 -18.296 1.00 90.56 170 ALA A N 1
ATOM 1329 C CA . ALA A 1 170 ? 18.795 -0.640 -17.522 1.00 90.56 170 ALA A CA 1
ATOM 1330 C C . ALA A 1 170 ? 17.735 -0.622 -16.405 1.00 90.56 170 ALA A C 1
ATOM 1332 O O . ALA A 1 170 ? 17.028 -1.607 -16.210 1.00 90.56 170 ALA A O 1
ATOM 1333 N N . THR A 1 171 ? 17.569 0.510 -15.715 1.00 92.50 171 THR A N 1
ATOM 1334 C CA . THR A 1 171 ? 16.556 0.691 -14.662 1.00 92.50 171 THR A CA 1
ATOM 1335 C C . THR A 1 171 ? 15.138 0.563 -15.215 1.00 92.50 171 THR A C 1
ATOM 1337 O O . THR A 1 171 ? 14.322 -0.151 -14.637 1.00 92.50 171 THR A O 1
ATOM 1340 N N . ALA A 1 172 ? 14.850 1.177 -16.371 1.00 94.69 172 ALA A N 1
ATOM 1341 C CA . ALA A 1 172 ? 13.540 1.047 -17.011 1.00 94.69 172 ALA A CA 1
ATOM 1342 C C . ALA A 1 172 ? 13.250 -0.403 -17.423 1.00 94.69 172 ALA A C 1
ATOM 1344 O O . ALA A 1 172 ? 12.129 -0.873 -17.248 1.00 94.69 172 ALA A O 1
ATOM 1345 N N . SER A 1 173 ? 14.264 -1.127 -17.915 1.00 95.88 173 SER A N 1
ATOM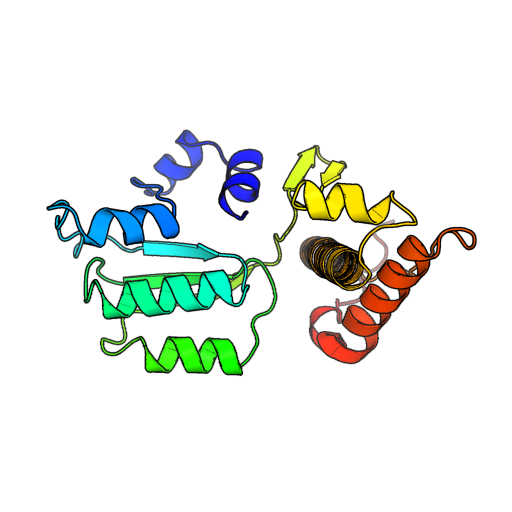 1346 C CA . SER A 1 173 ? 14.136 -2.556 -18.219 1.00 95.88 173 SER A CA 1
ATOM 1347 C C . SER A 1 173 ? 13.821 -3.384 -16.973 1.00 95.88 173 SER A C 1
ATOM 1349 O O . SER A 1 173 ? 12.984 -4.278 -17.049 1.00 95.88 173 SER A O 1
ATOM 1351 N N . LYS A 1 174 ? 14.456 -3.093 -15.829 1.00 95.56 174 LYS A N 1
ATOM 1352 C CA . LYS A 1 174 ? 14.186 -3.792 -14.562 1.00 95.56 174 LYS A CA 1
ATOM 1353 C C . LYS A 1 174 ? 12.757 -3.551 -14.074 1.00 95.56 174 LYS A C 1
ATOM 1355 O O . LYS A 1 174 ? 12.066 -4.516 -13.773 1.00 95.56 174 LYS A O 1
ATOM 1360 N N . VAL A 1 175 ? 12.295 -2.296 -1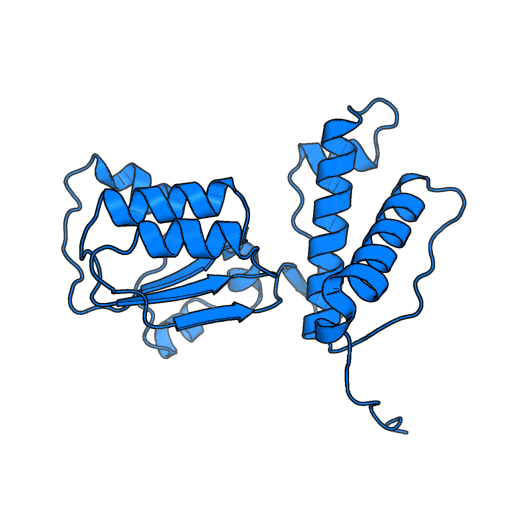4.069 1.00 96.75 175 VAL A N 1
ATOM 1361 C CA . VAL A 1 175 ? 10.911 -1.953 -13.686 1.00 96.75 175 VAL A CA 1
ATOM 1362 C C . VAL A 1 175 ? 9.905 -2.627 -14.620 1.00 96.75 175 VAL A C 1
ATOM 1364 O O . VAL A 1 175 ? 8.924 -3.194 -14.154 1.00 96.75 175 VAL A O 1
ATOM 1367 N N . ALA A 1 176 ? 10.147 -2.607 -15.933 1.00 97.38 176 ALA A N 1
ATOM 1368 C CA . ALA A 1 176 ? 9.256 -3.232 -16.906 1.00 97.38 176 ALA A CA 1
ATOM 1369 C C . ALA A 1 176 ? 9.167 -4.754 -16.739 1.00 97.38 176 ALA A C 1
ATOM 1371 O O . ALA A 1 176 ? 8.067 -5.302 -16.778 1.00 97.38 176 ALA A O 1
ATOM 1372 N N . ASN A 1 177 ? 10.302 -5.423 -16.525 1.00 97.00 177 ASN A N 1
ATOM 1373 C CA . ASN A 1 177 ? 10.335 -6.865 -16.291 1.00 97.00 177 ASN A CA 1
ATOM 1374 C C . ASN A 1 177 ? 9.669 -7.228 -14.958 1.00 97.00 177 ASN A C 1
ATOM 1376 O O . ASN A 1 177 ? 8.862 -8.147 -14.930 1.00 97.00 177 ASN A O 1
ATOM 1380 N N . GLY A 1 178 ? 9.937 -6.476 -13.885 1.00 97.25 178 GLY A N 1
ATOM 1381 C CA . GLY A 1 178 ? 9.287 -6.689 -12.588 1.00 97.25 178 GLY A CA 1
ATOM 1382 C C . GLY A 1 178 ? 7.773 -6.491 -12.660 1.00 97.25 178 GLY A C 1
ATOM 1383 O O . GLY A 1 178 ? 7.017 -7.322 -12.171 1.00 97.25 178 GLY A O 1
ATOM 1384 N N . LEU A 1 179 ? 7.316 -5.447 -13.357 1.00 97.06 179 LEU A N 1
ATOM 1385 C CA . LEU A 1 179 ? 5.892 -5.218 -13.594 1.00 97.06 179 LEU A CA 1
ATOM 1386 C C . LEU A 1 179 ? 5.263 -6.339 -14.433 1.00 97.06 179 LEU A C 1
ATOM 1388 O O . LEU A 1 179 ? 4.139 -6.746 -14.156 1.00 97.06 179 LEU A O 1
ATOM 1392 N N . HIS A 1 180 ? 5.976 -6.854 -15.439 1.00 96.81 180 HIS A N 1
ATOM 1393 C CA . HIS A 1 180 ? 5.513 -8.002 -16.214 1.00 96.81 180 HIS A CA 1
ATOM 1394 C C . HIS A 1 180 ? 5.349 -9.238 -15.327 1.00 96.81 180 HIS A C 1
ATOM 1396 O O . HIS A 1 180 ? 4.275 -9.833 -15.327 1.00 96.81 180 HIS A O 1
ATOM 1402 N N . THR A 1 181 ? 6.377 -9.606 -14.562 1.00 96.81 181 THR A N 1
ATOM 1403 C CA . THR A 1 181 ? 6.324 -10.763 -13.661 1.00 96.81 181 THR A CA 1
ATOM 1404 C C . THR A 1 181 ? 5.184 -10.630 -12.657 1.00 96.81 181 THR A C 1
ATOM 1406 O O . THR A 1 181 ? 4.344 -11.523 -12.571 1.00 96.81 181 THR A O 1
ATOM 1409 N N . LEU A 1 182 ? 5.058 -9.472 -12.005 1.00 95.50 182 LEU A N 1
ATOM 1410 C CA . LEU A 1 182 ? 3.978 -9.229 -11.053 1.00 95.50 182 LEU A CA 1
ATOM 1411 C C . LEU A 1 182 ? 2.592 -9.361 -11.709 1.00 95.50 182 LEU A C 1
ATOM 1413 O O . LEU A 1 182 ? 1.715 -10.030 -11.181 1.00 95.50 182 LEU A O 1
ATOM 1417 N N . MET A 1 183 ? 2.375 -8.752 -12.880 1.00 94.38 183 MET A N 1
ATOM 1418 C CA . MET A 1 183 ? 1.050 -8.719 -13.517 1.00 94.38 183 MET A CA 1
ATOM 1419 C C . MET A 1 183 ? 0.643 -10.021 -14.221 1.00 94.38 183 MET A C 1
ATOM 1421 O O . MET A 1 183 ? -0.550 -10.319 -14.327 1.00 94.38 183 MET A O 1
ATOM 1425 N N . TYR A 1 184 ? 1.596 -10.733 -14.824 1.00 93.19 184 TYR A N 1
ATOM 1426 C CA . TYR A 1 184 ? 1.313 -11.879 -15.693 1.00 93.19 184 TYR A CA 1
ATOM 1427 C C . TYR A 1 184 ? 1.577 -13.221 -15.012 1.00 93.19 184 TYR A C 1
ATOM 1429 O O . TYR A 1 184 ? 0.846 -14.170 -15.315 1.00 93.19 184 TYR A O 1
ATOM 1437 N N . ASP A 1 185 ? 2.548 -13.278 -14.099 1.00 93.94 185 ASP A N 1
ATOM 1438 C CA . ASP A 1 185 ? 3.015 -14.525 -13.494 1.00 93.94 185 ASP A CA 1
ATOM 1439 C C . ASP A 1 185 ? 2.509 -14.674 -12.052 1.00 93.94 185 ASP A C 1
ATOM 1441 O O . ASP A 1 185 ? 1.939 -15.712 -11.721 1.00 93.94 185 ASP A O 1
ATOM 1445 N N . GLU A 1 186 ? 2.658 -13.640 -11.218 1.00 92.81 186 GLU A N 1
ATOM 1446 C CA . GLU A 1 186 ? 2.303 -13.692 -9.789 1.00 92.81 186 GLU A CA 1
ATOM 1447 C C . GLU A 1 186 ? 0.816 -13.380 -9.556 1.00 92.81 186 GLU A C 1
ATOM 1449 O O . GLU A 1 186 ? 0.041 -14.248 -9.162 1.00 92.81 186 GLU A O 1
ATOM 1454 N N . GLU A 1 187 ? 0.377 -12.164 -9.888 1.00 91.75 187 GLU A N 1
ATOM 1455 C CA . GLU A 1 187 ? -0.948 -11.633 -9.540 1.00 91.75 187 GLU A CA 1
ATOM 1456 C C . GLU A 1 187 ? -1.945 -11.696 -10.702 1.00 91.75 187 GLU A C 1
ATOM 1458 O O . GLU A 1 187 ? -2.807 -10.831 -10.886 1.00 91.75 187 GLU A O 1
ATOM 1463 N N . ARG A 1 188 ? -1.856 -12.744 -11.528 1.00 91.25 188 ARG A N 1
ATOM 1464 C CA . ARG A 1 188 ? -2.640 -12.860 -12.770 1.00 91.25 188 ARG A CA 1
ATOM 1465 C C . ARG A 1 188 ? -4.146 -12.676 -12.560 1.00 91.25 188 ARG A C 1
ATOM 1467 O O . ARG A 1 188 ? -4.810 -12.134 -13.443 1.00 91.25 188 ARG A O 1
ATOM 1474 N N . GLN A 1 189 ? -4.675 -13.153 -11.433 1.00 91.75 189 GLN A N 1
ATOM 1475 C CA . GLN A 1 189 ? -6.102 -13.082 -11.112 1.00 91.75 189 GLN A CA 1
ATOM 1476 C C . GLN A 1 189 ? -6.553 -11.649 -10.803 1.00 91.75 189 GLN A C 1
ATOM 1478 O O . GLN A 1 189 ? -7.629 -11.250 -11.241 1.00 91.75 189 GLN A O 1
ATOM 1483 N N . LEU A 1 190 ? -5.716 -10.845 -10.135 1.00 92.06 190 LEU A N 1
ATOM 1484 C CA . LEU A 1 190 ? -6.015 -9.435 -9.857 1.00 92.06 190 LEU A CA 1
ATOM 1485 C C . LEU A 1 190 ? -6.109 -8.600 -11.143 1.00 92.06 190 LEU A C 1
ATOM 1487 O O . LEU A 1 190 ? -6.855 -7.622 -11.202 1.00 92.06 190 LEU A O 1
ATOM 1491 N N . PHE A 1 191 ? -5.386 -9.009 -12.190 1.00 93.06 191 PHE A N 1
ATOM 1492 C CA . PHE A 1 191 ? -5.375 -8.361 -13.504 1.00 93.06 191 PHE A CA 1
ATOM 1493 C C . PHE A 1 191 ? -6.299 -9.022 -14.541 1.00 93.06 191 PHE A C 1
ATOM 1495 O O . PHE A 1 191 ? -6.223 -8.687 -15.732 1.00 93.06 191 PHE A O 1
ATOM 1502 N N . ASP A 1 192 ? -7.168 -9.951 -14.136 1.00 91.50 192 ASP A N 1
ATOM 1503 C CA . ASP A 1 192 ? -8.174 -10.548 -15.020 1.00 91.50 192 ASP A CA 1
ATOM 1504 C C . ASP A 1 192 ? -9.424 -9.663 -15.099 1.00 91.50 192 ASP A C 1
ATOM 1506 O O . ASP A 1 192 ? -10.476 -9.924 -14.515 1.00 91.50 192 ASP A O 1
ATOM 1510 N N . PHE A 1 193 ? -9.281 -8.532 -15.791 1.00 89.75 193 PHE A N 1
ATOM 1511 C CA . PHE A 1 193 ? -10.397 -7.620 -15.994 1.00 89.75 193 PHE A CA 1
ATOM 1512 C C . PHE A 1 193 ? -11.317 -8.145 -17.100 1.00 89.75 193 PHE A C 1
ATOM 1514 O O . PHE A 1 193 ? -10.830 -8.533 -18.168 1.00 89.75 193 PHE A O 1
ATOM 1521 N N . PRO A 1 194 ? -12.648 -8.068 -16.923 1.00 80.56 194 PRO A N 1
ATOM 1522 C CA . PRO A 1 194 ? -13.568 -8.352 -18.011 1.00 80.56 194 PRO A CA 1
ATOM 1523 C C . PRO A 1 194 ? -13.227 -7.432 -19.182 1.00 80.56 194 PRO A C 1
ATOM 1525 O O . PRO A 1 194 ? -13.035 -6.228 -18.993 1.00 80.56 194 PRO A O 1
ATOM 1528 N N . SER A 1 195 ? -13.126 -7.994 -20.389 1.00 69.44 195 SER A N 1
ATOM 1529 C CA . SER A 1 195 ? -12.808 -7.221 -21.587 1.00 69.44 195 SER A CA 1
ATOM 1530 C C . SER A 1 195 ? -13.816 -6.083 -21.709 1.00 69.44 195 SER A C 1
ATOM 1532 O O . SER A 1 195 ? -14.982 -6.313 -22.037 1.00 69.44 195 SER A O 1
ATOM 1534 N N . SER A 1 196 ? -13.392 -4.848 -21.428 1.00 56.00 196 SER A N 1
ATOM 1535 C CA . SER A 1 196 ? -14.223 -3.694 -21.730 1.00 56.00 196 SER A CA 1
ATOM 1536 C C . SER A 1 196 ? -14.379 -3.702 -23.241 1.00 56.00 196 SER A C 1
ATOM 1538 O O . SER A 1 196 ? -13.411 -3.432 -23.959 1.00 56.00 196 SER A O 1
ATOM 1540 N N . ARG A 1 197 ? -15.568 -4.069 -23.734 1.00 43.81 197 ARG A N 1
ATOM 1541 C CA . ARG A 1 197 ? -15.958 -3.769 -25.110 1.00 43.81 197 ARG A CA 1
ATOM 1542 C C . ARG A 1 197 ? -15.569 -2.318 -25.339 1.00 43.81 197 ARG A C 1
ATOM 1544 O O . ARG A 1 197 ? -15.983 -1.462 -24.562 1.00 43.81 197 ARG A O 1
ATOM 1551 N N . SER A 1 198 ? -14.702 -2.104 -26.324 1.00 39.88 198 SER A N 1
ATOM 1552 C CA . SER A 1 198 ? -14.275 -0.793 -26.792 1.00 39.88 198 SER A CA 1
ATOM 1553 C C . SER A 1 198 ? -15.462 0.163 -26.737 1.00 39.88 198 SER A C 1
ATOM 1555 O O . SER A 1 198 ? -16.406 0.000 -27.508 1.00 39.88 198 SER A O 1
ATOM 1557 N N . ALA A 1 199 ? -15.448 1.108 -25.796 1.00 39.03 199 ALA A N 1
ATOM 1558 C CA . ALA A 1 199 ? -16.292 2.279 -25.913 1.00 39.03 199 ALA A CA 1
ATOM 1559 C C . ALA A 1 199 ? -15.700 3.060 -27.087 1.00 39.03 199 ALA A C 1
ATOM 1561 O O . ALA A 1 199 ? -14.617 3.632 -26.974 1.00 39.03 199 ALA A O 1
ATOM 1562 N N . THR A 1 200 ? -16.345 2.877 -28.236 1.00 35.03 200 THR A N 1
ATOM 1563 C CA . THR A 1 200 ? -16.243 3.706 -29.439 1.00 35.03 200 THR A CA 1
ATOM 1564 C C . THR A 1 200 ? -16.378 5.178 -29.107 1.00 35.03 200 THR A C 1
ATOM 1566 O O . THR A 1 200 ? -17.252 5.480 -28.261 1.00 35.03 200 THR A O 1
#

InterPro domains:
  IPR001619 Sec1-like protein [PF00995] (2-195)
  IPR001619 Sec1-like protein [PTHR11679] (2-183)
  IPR027482 Sec1-like, domain 2 [G3DSA:3.40.50.1910] (107-200)
  IPR036045 Sec1-like superfamily [SSF56815] (2-196)
  IPR043154 Sec1-like, domain 1 [G3DSA:3.40.50.2060] (1-106)

Secondary structure (DSSP, 8-state):
-HHHHHHHH--HHHHHTTT------HHHHHHGGGSS----EEEEEEEEEE---HHHHHHHHHHHHHSTTSEEEEEEEESS---HHHHHHHHTT-TT--EEEEEE----SEEEETTEEE----HHHHHHHH-TTS-HHHHHHHHHHHHHHHHHHHHHTT--PPP---TT-HHHHHHHHHHHIIIIIISTTTT---------